Protein AF-W4M6R8-F1 (afdb_monomer)

Solvent-accessible surface area (backbone atoms only — not comparable to full-atom values): 10919 Å² total; per-residue (Å²): 142,80,87,84,82,89,82,87,74,74,69,68,64,59,55,58,55,55,55,55,58,60,66,72,53,74,73,73,46,73,65,56,53,51,50,51,52,51,53,53,48,54,53,50,52,53,49,53,51,56,43,70,71,67,71,65,88,56,66,67,65,52,51,52,51,55,50,53,49,53,53,48,53,44,53,53,49,41,54,52,32,46,53,49,38,18,47,45,32,54,66,47,77,49,64,79,40,46,76,68,51,51,19,46,53,51,12,49,51,46,48,52,45,50,48,47,58,74,67,49,78,86,44,70,69,52,51,51,52,38,51,51,48,48,43,51,50,48,50,50,54,50,51,48,48,43,72,76,42,45,76,61,36,79,73,36,67,69,55,46,52,43,48,51,40,43,50,52,33,41,51,44,55,50,50,56,54,50,54,58,52,55,53,61,62,51,59,73,61,69,80,77,121

Foldseek 3Di:
DDDDDDDDDPPVVVVVVVVVVVVVCPPCDLVNVVVVVVVVLVVLVVVLVVCVVVVDPPPPVNVVSVLVNLLVVLLVLLLVLLQVLLCLLCPVPPPVCVVVVNSNVLSVVSVVLVCQCSPPPPDVVSVVVSLVVNLVSLVVVLVVLCVVCPPVCVVDPSSVVSSVSSVVSNVSSVVSVVSVVVVVVVVVPVVPD

pLDDT: mean 78.42, std 15.18, range [32.34, 96.62]

Secondary structure (DSSP, 8-state):
--------SSHHHHHHHHHHHHHHS----HHHHHHHHHHHHHHHHHHHHHHHHHT---HHHHHHHHHHHHHHHHHHHHHHHHHHHHHHHHH---HHHHTTSHHHHHHHHHHHHHHHHHHS---HHHHHHHHHHHHHHHHHHHHHHHHHHGGGGGS-HHHHHHHHHHHHHHHHHHHHHHHHHHHHHHHHHHTT-

Nearest PDB structures (foldseek):
  6m6z-assembly1_D  TM=2.969E-01  e=1.675E+00  Escherichia coli
  2cmr-assembly1_A  TM=3.062E-01  e=4.448E+00  Human immunodeficiency virus 1
  3ja6-assembly1_H  TM=2.722E-01  e=6.375E+00  Escherichia coli
  3ja6-assembly1_I  TM=2.313E-01  e=5.752E+00  Escherichia coli
  3zx6-assembly1_B  TM=1.688E-01  e=9.137E+00  Archaeoglobus fulgidus DSM 4304

Sequence (193 aa):
MLPLIVAGGGVALLGINWYKRKRQNKRVSPLQNAYRGVQAQVERSSQIESWLESGEERTEDVAGLIQQEAQFNRQASAIVLTTTSAALHIFSRAPILTATGLGVLNGLGALVLLTAHLTVPQRESYLRYTRSAIMGYVSLTSIGYFVLRGAQGLTNPLGIATQLVDLALIGVLWDDHRAARGQLNRSDHGERT

Organism: NCBI:txid1429439

Radius of gyration: 23.07 Å; Cα contacts (8 Å, |Δi|>4): 100; chains: 1; bounding box: 50×78×53 Å

Structure (mmCIF, N/CA/C/O backbone):
data_AF-W4M6R8-F1
#
_entry.id   AF-W4M6R8-F1
#
loop_
_atom_site.group_PDB
_atom_site.id
_atom_site.type_symbol
_atom_site.label_atom_id
_atom_site.label_alt_id
_atom_site.label_comp_id
_atom_site.label_asym_id
_atom_site.label_entity_id
_atom_site.label_seq_id
_atom_site.pdbx_PDB_ins_code
_atom_site.Cartn_x
_atom_site.Cartn_y
_atom_site.Cartn_z
_atom_site.occupancy
_atom_site.B_iso_or_equiv
_atom_site.auth_seq_id
_atom_site.auth_comp_id
_atom_site.auth_asym_id
_atom_site.auth_atom_id
_atom_site.pdbx_PDB_model_num
ATOM 1 N N . MET A 1 1 ? 17.953 59.964 7.428 1.00 38.53 1 MET A N 1
ATOM 2 C CA . MET A 1 1 ? 16.836 59.165 7.974 1.00 38.53 1 MET A CA 1
ATOM 3 C C . MET A 1 1 ? 16.814 57.822 7.259 1.00 38.53 1 MET A C 1
ATOM 5 O O . MET A 1 1 ? 16.530 57.793 6.073 1.00 38.53 1 MET A O 1
ATOM 9 N N . LEU A 1 2 ? 17.187 56.746 7.953 1.00 32.34 2 LEU A N 1
ATOM 10 C CA . LEU A 1 2 ? 17.167 55.355 7.480 1.00 32.34 2 LEU A CA 1
ATOM 11 C C . LEU A 1 2 ? 16.672 54.497 8.656 1.00 32.34 2 LEU A C 1
ATOM 13 O O . LEU A 1 2 ? 17.216 54.665 9.750 1.00 32.34 2 LEU A O 1
ATOM 17 N N . PRO A 1 3 ? 15.660 53.625 8.494 1.00 49.44 3 PRO A N 1
ATOM 18 C CA . PRO A 1 3 ? 15.222 52.755 9.573 1.00 49.44 3 PRO A CA 1
ATOM 19 C C . PRO A 1 3 ? 16.083 51.487 9.630 1.00 49.44 3 PRO A C 1
ATOM 21 O O . PRO A 1 3 ? 16.281 50.791 8.635 1.00 49.44 3 PRO A O 1
ATOM 24 N N . LEU A 1 4 ? 16.584 51.199 10.830 1.00 40.31 4 LEU A N 1
ATOM 25 C CA . LEU A 1 4 ? 17.300 49.983 11.195 1.00 40.31 4 LEU A CA 1
ATOM 26 C C . LEU A 1 4 ? 16.273 48.847 11.370 1.00 40.31 4 LEU A C 1
ATOM 28 O O . LEU A 1 4 ? 15.420 48.914 12.254 1.00 40.31 4 LEU A O 1
ATOM 32 N N . ILE A 1 5 ? 16.329 47.814 10.527 1.00 43.88 5 ILE A N 1
ATOM 33 C CA . ILE A 1 5 ? 15.470 46.626 10.641 1.00 43.88 5 ILE A CA 1
ATOM 34 C C . ILE A 1 5 ? 16.086 45.668 11.667 1.00 43.88 5 ILE A C 1
ATOM 36 O O . ILE A 1 5 ? 17.171 45.125 11.466 1.00 43.88 5 ILE A O 1
ATOM 40 N N . VAL A 1 6 ? 15.369 45.447 12.768 1.00 48.38 6 VAL A N 1
ATOM 41 C CA . VAL A 1 6 ? 15.665 44.426 13.780 1.00 48.38 6 VAL A CA 1
ATOM 42 C C . VAL A 1 6 ? 15.194 43.067 13.255 1.00 48.38 6 VAL A C 1
ATOM 44 O O . VAL A 1 6 ? 14.005 42.762 13.277 1.00 48.38 6 VAL A O 1
ATOM 47 N N . ALA A 1 7 ? 16.125 42.232 12.795 1.00 48.69 7 ALA A N 1
ATOM 48 C CA . ALA A 1 7 ? 15.872 40.839 12.429 1.00 48.69 7 ALA A CA 1
ATOM 49 C C . ALA A 1 7 ? 16.866 39.932 13.172 1.00 48.69 7 ALA A C 1
ATOM 51 O O . ALA A 1 7 ? 17.979 39.709 12.709 1.00 48.69 7 ALA A O 1
ATOM 52 N N . GLY A 1 8 ? 16.488 39.433 14.356 1.00 42.78 8 GLY A N 1
ATOM 53 C CA . GLY A 1 8 ? 17.399 38.586 15.142 1.00 42.78 8 GLY A CA 1
ATOM 54 C C . GLY A 1 8 ? 16.816 37.783 16.311 1.00 42.78 8 GLY A C 1
ATOM 55 O O . GLY A 1 8 ? 17.584 37.154 17.027 1.00 42.78 8 GLY A O 1
ATOM 56 N N . GLY A 1 9 ? 15.495 37.769 16.537 1.00 40.88 9 GLY A N 1
ATOM 57 C CA . GLY A 1 9 ? 14.910 37.141 17.741 1.00 40.88 9 GLY A CA 1
ATOM 58 C C . GLY A 1 9 ? 14.186 35.798 17.547 1.00 40.88 9 GLY A C 1
ATOM 59 O O . GLY A 1 9 ? 13.974 35.072 18.514 1.00 40.88 9 GLY A O 1
ATOM 60 N N . GLY A 1 10 ? 13.783 35.442 16.322 1.00 41.69 10 GLY A N 1
ATOM 61 C CA . GLY A 1 10 ? 12.779 34.384 16.105 1.00 41.69 10 GLY A CA 1
ATOM 62 C C . GLY A 1 10 ? 13.288 32.936 16.101 1.00 41.69 10 GLY A C 1
ATOM 63 O O . GLY A 1 10 ? 12.522 32.015 16.376 1.00 41.69 10 GLY A O 1
ATOM 64 N N . VAL A 1 11 ? 14.570 32.699 15.809 1.00 46.84 11 VAL A N 1
ATOM 65 C CA . VAL A 1 11 ? 15.071 31.334 15.536 1.00 46.84 11 VAL A CA 1
ATOM 66 C C . VAL A 1 11 ? 15.450 30.577 16.819 1.00 46.84 11 VAL A C 1
ATOM 68 O O . VAL A 1 11 ? 15.312 29.355 16.886 1.00 46.84 11 VAL A O 1
ATOM 71 N N . ALA A 1 12 ? 15.836 31.282 17.887 1.00 48.22 12 ALA A N 1
ATOM 72 C CA . ALA A 1 12 ? 16.282 30.650 19.131 1.00 48.22 12 ALA A CA 1
ATOM 73 C C . ALA A 1 12 ? 15.139 29.996 19.940 1.00 48.22 12 ALA A C 1
ATOM 75 O O . ALA A 1 12 ? 15.345 28.969 20.589 1.00 48.22 12 ALA A O 1
ATOM 76 N N . LEU A 1 13 ? 13.911 30.526 19.861 1.00 47.06 13 LEU A N 1
ATOM 77 C CA . LEU A 1 13 ? 12.767 29.996 20.618 1.00 47.06 13 LEU A CA 1
ATOM 78 C C . LEU A 1 13 ? 12.184 28.700 20.024 1.00 47.06 13 LEU A C 1
ATOM 80 O O . LEU A 1 13 ? 11.650 27.873 20.767 1.00 47.06 13 LEU A O 1
ATOM 84 N N . LEU A 1 14 ? 12.351 28.459 18.718 1.00 49.06 14 LEU A N 1
ATOM 85 C CA . LEU A 1 14 ? 11.914 27.207 18.084 1.00 49.06 14 LEU A CA 1
ATOM 86 C C . LEU A 1 14 ? 12.832 26.022 18.436 1.00 49.06 14 LEU A C 1
ATOM 88 O O . LEU A 1 14 ? 12.347 24.905 18.633 1.00 49.06 14 LEU A O 1
ATOM 92 N N . GLY A 1 15 ? 14.137 26.261 18.603 1.00 47.81 15 GLY A N 1
ATOM 93 C CA . GLY A 1 15 ? 15.106 25.218 18.963 1.00 47.81 15 GLY A CA 1
ATOM 94 C C . GLY A 1 15 ? 14.917 24.665 20.381 1.00 47.81 15 GLY A C 1
ATOM 95 O O . GLY A 1 15 ? 14.975 23.451 20.596 1.00 47.81 15 GLY A O 1
ATOM 96 N N . ILE A 1 16 ? 14.618 25.536 21.352 1.00 52.91 16 ILE A N 1
ATOM 97 C CA . ILE A 1 16 ? 14.489 25.150 22.769 1.00 52.91 16 ILE A CA 1
ATOM 98 C C . ILE A 1 16 ? 13.218 24.317 23.006 1.00 52.91 16 ILE A C 1
ATOM 100 O O . ILE A 1 16 ? 13.239 23.346 23.771 1.00 52.91 16 ILE A O 1
ATOM 104 N N . ASN A 1 17 ? 12.122 24.631 22.305 1.00 54.22 17 ASN A N 1
ATOM 105 C CA . ASN A 1 17 ? 10.865 23.896 22.453 1.00 54.22 17 ASN A CA 1
ATOM 106 C C . ASN A 1 17 ? 10.919 22.507 21.783 1.00 54.22 17 ASN A C 1
ATOM 108 O O . ASN A 1 17 ? 10.412 21.523 22.330 1.00 54.22 17 ASN A O 1
ATOM 112 N N . TRP A 1 18 ? 11.620 22.380 20.648 1.00 52.59 18 TRP A N 1
ATOM 113 C CA . TRP A 1 18 ? 11.852 21.084 19.999 1.00 52.59 18 TRP A CA 1
ATOM 114 C C . TRP A 1 18 ? 12.689 20.138 20.872 1.00 52.59 18 TRP A C 1
ATOM 116 O O . TRP A 1 18 ? 12.367 18.952 20.995 1.00 52.59 18 TRP A O 1
ATOM 126 N N . TYR A 1 19 ? 13.717 20.661 21.551 1.00 52.53 19 TYR A N 1
ATOM 127 C CA . TYR A 1 19 ? 14.586 19.859 22.416 1.00 52.53 19 TYR A CA 1
ATOM 128 C C . TYR A 1 19 ? 13.863 19.337 23.671 1.00 52.53 19 TYR A C 1
ATOM 130 O O . TYR A 1 19 ? 14.001 18.159 24.013 1.00 52.53 19 TYR A O 1
ATOM 138 N N . LYS A 1 20 ? 13.022 20.158 24.323 1.00 55.72 20 LYS A N 1
ATOM 139 C CA . LYS A 1 20 ? 12.211 19.716 25.477 1.00 55.72 20 LYS A CA 1
ATOM 140 C C . LYS A 1 20 ? 11.172 18.656 25.094 1.00 55.72 20 LYS A C 1
ATOM 142 O O . LYS A 1 20 ? 11.040 17.656 25.802 1.00 55.72 20 LYS A O 1
ATOM 147 N N . ARG A 1 21 ? 10.507 18.799 23.941 1.00 55.22 21 ARG A N 1
ATOM 148 C CA . ARG A 1 21 ? 9.520 17.819 23.449 1.00 55.22 21 ARG A CA 1
ATOM 149 C C . ARG A 1 21 ? 10.159 16.457 23.124 1.00 55.22 21 ARG A C 1
ATOM 151 O O . A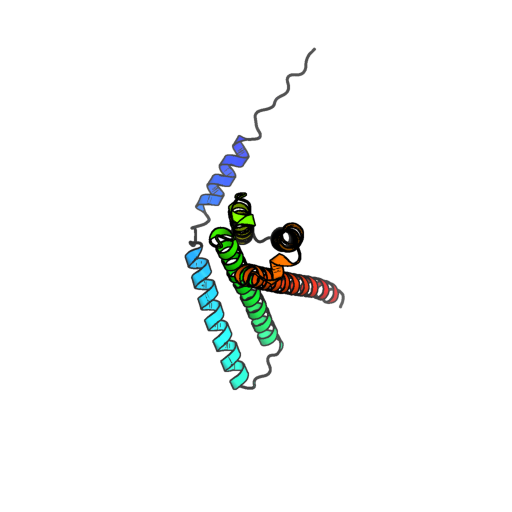RG A 1 21 ? 9.532 15.418 23.317 1.00 55.22 21 ARG A O 1
ATOM 158 N N . LYS A 1 22 ? 11.440 16.438 22.733 1.00 53.06 22 LYS A N 1
ATOM 159 C CA . LYS A 1 22 ? 12.221 15.210 22.488 1.00 53.06 22 LYS A CA 1
ATOM 160 C C . LYS A 1 22 ? 12.554 14.415 23.762 1.00 53.06 22 LYS A C 1
ATOM 162 O O . LYS A 1 22 ? 12.833 13.225 23.649 1.00 53.06 22 LYS A O 1
ATOM 167 N N . ARG A 1 23 ? 12.545 15.050 24.946 1.00 54.88 23 ARG A N 1
ATOM 168 C CA . ARG A 1 23 ? 12.878 14.419 26.242 1.00 54.88 23 ARG A CA 1
ATOM 169 C C . ARG A 1 23 ? 11.672 13.827 26.979 1.00 54.88 23 ARG A C 1
ATOM 171 O O . ARG A 1 23 ? 11.858 12.875 27.727 1.00 54.88 23 ARG A O 1
ATOM 178 N N . GLN A 1 24 ? 10.465 14.362 26.781 1.00 54.91 24 GLN A N 1
ATOM 179 C CA . GLN A 1 24 ? 9.253 13.850 27.446 1.00 54.91 24 GLN A CA 1
ATOM 180 C C . GLN A 1 24 ? 8.600 12.671 26.716 1.00 54.91 24 GLN A C 1
ATOM 182 O O . GLN A 1 24 ? 7.956 11.846 27.357 1.00 54.91 24 GLN A O 1
ATOM 187 N N . ASN A 1 25 ? 8.852 12.504 25.416 1.00 52.62 25 ASN A N 1
ATOM 188 C CA . ASN A 1 25 ? 8.611 11.230 24.747 1.00 52.62 25 ASN A CA 1
ATOM 189 C C . ASN A 1 25 ? 9.731 10.256 25.135 1.00 52.62 25 ASN A C 1
ATOM 191 O O . ASN A 1 25 ? 10.716 10.118 24.405 1.00 52.62 25 ASN A O 1
ATOM 195 N N . LYS A 1 26 ? 9.588 9.567 26.281 1.00 56.50 26 LYS A N 1
ATOM 196 C CA . LYS A 1 26 ? 10.242 8.266 26.493 1.00 56.50 26 LYS A CA 1
ATOM 197 C C . LYS A 1 26 ? 9.869 7.425 25.277 1.00 56.50 26 LYS A C 1
ATOM 199 O O . LYS A 1 26 ? 8.723 7.008 25.143 1.00 56.50 26 LYS A O 1
ATOM 204 N N . ARG A 1 27 ? 10.802 7.319 24.330 1.00 59.34 27 ARG A N 1
ATOM 205 C CA . ARG A 1 27 ? 10.579 6.717 23.019 1.00 59.34 27 ARG A CA 1
ATOM 206 C C . ARG A 1 27 ? 10.238 5.253 23.231 1.00 59.34 27 ARG A C 1
ATOM 208 O O . ARG A 1 27 ? 11.139 4.430 23.355 1.00 59.34 27 ARG A O 1
ATOM 215 N N . VAL A 1 28 ? 8.948 4.940 23.280 1.00 59.47 28 VAL A N 1
ATOM 216 C CA . VAL A 1 28 ? 8.492 3.589 22.980 1.00 59.47 28 VAL A CA 1
ATOM 217 C C . VAL A 1 28 ? 9.039 3.308 21.588 1.00 59.47 28 VAL A C 1
ATOM 219 O O . VAL A 1 28 ? 8.836 4.114 20.670 1.00 59.47 28 VAL A O 1
ATOM 222 N N . SER A 1 29 ? 9.877 2.281 21.461 1.00 69.88 29 SER A N 1
ATOM 223 C CA . SER A 1 29 ? 10.529 2.026 20.181 1.00 69.88 29 SER A CA 1
ATOM 224 C C . SER A 1 29 ? 9.447 1.726 19.131 1.00 69.88 29 SER A C 1
ATOM 226 O O . SER A 1 29 ? 8.409 1.156 19.474 1.00 69.88 29 SER A O 1
ATOM 228 N N . PRO A 1 30 ? 9.641 2.089 17.851 1.00 66.12 30 PRO A N 1
ATOM 229 C CA . PRO A 1 30 ? 8.675 1.765 16.798 1.00 66.12 30 PRO A CA 1
ATOM 230 C C . PRO A 1 30 ? 8.310 0.272 16.778 1.00 66.12 30 PRO A C 1
ATOM 232 O O . PRO A 1 30 ? 7.152 -0.084 16.587 1.00 66.12 30 PRO A O 1
ATOM 235 N N . LEU A 1 31 ? 9.288 -0.589 17.082 1.00 68.50 31 LEU A N 1
ATOM 236 C CA . LEU A 1 31 ? 9.104 -2.034 17.217 1.00 68.50 31 LEU A CA 1
ATOM 237 C C . LEU A 1 31 ? 8.218 -2.414 18.412 1.00 68.50 31 LEU A C 1
ATOM 239 O O . LEU A 1 31 ? 7.378 -3.296 18.284 1.00 68.50 31 LEU A O 1
ATOM 243 N N . GLN A 1 32 ? 8.349 -1.736 19.557 1.00 75.19 32 GLN A N 1
ATOM 244 C CA . GLN A 1 32 ? 7.463 -1.953 20.707 1.00 75.19 32 GLN A CA 1
ATOM 245 C C . GLN A 1 32 ? 6.018 -1.544 20.400 1.00 75.19 32 GLN A C 1
ATOM 247 O O . GLN A 1 32 ? 5.093 -2.224 20.835 1.00 75.19 32 GLN A O 1
ATOM 252 N N . ASN A 1 33 ? 5.811 -0.468 19.636 1.00 75.38 33 ASN A N 1
ATOM 253 C CA . ASN A 1 33 ? 4.470 -0.066 19.204 1.00 75.38 33 ASN A CA 1
ATOM 254 C C . ASN A 1 33 ? 3.863 -1.083 18.231 1.00 75.38 33 ASN A C 1
ATOM 256 O O . ASN A 1 33 ? 2.702 -1.448 18.393 1.00 75.38 33 ASN A O 1
ATOM 260 N N . ALA A 1 34 ? 4.650 -1.576 17.271 1.00 71.81 34 ALA A N 1
ATOM 261 C CA . ALA A 1 34 ? 4.209 -2.621 16.350 1.00 71.81 34 ALA A CA 1
ATOM 262 C C . ALA A 1 34 ? 3.834 -3.909 17.102 1.00 71.81 34 ALA A C 1
ATOM 264 O O . ALA A 1 34 ? 2.747 -4.442 16.901 1.00 71.81 34 ALA A O 1
ATOM 265 N N . TYR A 1 35 ? 4.685 -4.354 18.032 1.00 78.25 35 TYR A N 1
ATOM 266 C CA . TYR A 1 35 ? 4.431 -5.538 18.854 1.00 78.25 35 TYR A CA 1
ATOM 267 C C . TYR A 1 35 ? 3.152 -5.406 19.692 1.00 78.25 35 TYR A C 1
ATOM 269 O O . TYR A 1 35 ? 2.313 -6.302 19.683 1.00 78.25 35 TYR A O 1
ATOM 277 N N . ARG A 1 36 ? 2.953 -4.260 20.359 1.00 84.25 36 ARG A N 1
ATOM 278 C CA . ARG A 1 36 ? 1.715 -3.978 21.104 1.00 84.25 36 ARG A CA 1
ATOM 279 C C . ARG A 1 36 ? 0.483 -3.969 20.202 1.00 84.25 36 ARG A C 1
ATOM 281 O O . ARG A 1 36 ? -0.562 -4.452 20.617 1.00 84.25 36 ARG A O 1
ATOM 288 N N . GLY A 1 37 ? 0.606 -3.445 18.982 1.00 81.56 37 GLY A N 1
ATOM 289 C CA . GLY A 1 37 ? -0.474 -3.456 17.996 1.00 81.56 37 GLY A CA 1
ATOM 290 C C . GLY A 1 37 ? -0.904 -4.872 17.617 1.00 81.56 37 GLY A C 1
ATOM 291 O O . GLY A 1 37 ? -2.099 -5.156 17.605 1.00 81.56 37 GLY A O 1
ATOM 292 N N . VAL A 1 38 ? 0.066 -5.764 17.387 1.00 83.31 38 VAL A N 1
ATOM 293 C CA . VAL A 1 38 ? -0.189 -7.183 17.091 1.00 83.31 38 VAL A CA 1
ATOM 294 C C . VAL A 1 38 ? -0.808 -7.896 18.293 1.00 83.31 38 VAL A C 1
ATOM 296 O O . VAL A 1 38 ? -1.810 -8.582 18.134 1.00 83.31 38 VAL A O 1
ATOM 299 N N . GLN A 1 39 ? -0.278 -7.703 19.506 1.00 87.81 39 GLN A N 1
ATOM 300 C CA . GLN A 1 39 ? -0.867 -8.305 20.710 1.00 87.81 39 GLN A CA 1
ATOM 301 C C . GLN A 1 39 ? -2.318 -7.859 20.922 1.00 87.81 39 GLN A C 1
ATOM 303 O O . GLN A 1 39 ? -3.188 -8.697 21.136 1.00 87.81 39 GLN A O 1
ATOM 308 N N . ALA A 1 40 ? -2.589 -6.560 20.779 1.00 84.50 40 ALA A N 1
ATOM 309 C CA . ALA A 1 40 ? -3.942 -6.027 20.882 1.00 84.50 40 ALA A CA 1
ATOM 310 C C . ALA A 1 40 ? -4.874 -6.580 19.791 1.00 84.50 40 ALA A C 1
ATOM 312 O O . ALA A 1 40 ? -6.068 -6.726 20.021 1.00 84.50 40 ALA A O 1
ATOM 313 N N . GLN A 1 41 ? -4.362 -6.886 18.595 1.00 83.94 41 GLN A N 1
ATOM 314 C CA . GLN A 1 41 ? -5.157 -7.526 17.548 1.00 83.94 41 GLN A CA 1
ATOM 315 C C . GLN A 1 41 ? -5.520 -8.967 17.913 1.00 83.94 41 GLN A C 1
ATOM 317 O O . GLN A 1 41 ? -6.678 -9.348 17.756 1.00 83.94 41 GLN A O 1
ATOM 322 N N . VAL A 1 42 ? -4.557 -9.750 18.406 1.00 87.69 42 VAL A N 1
ATOM 323 C CA . VAL A 1 42 ? -4.797 -11.138 18.831 1.00 87.69 42 VAL A CA 1
ATOM 324 C C . VAL A 1 42 ? -5.834 -11.176 19.953 1.00 87.69 42 VAL A C 1
ATOM 326 O O . VAL A 1 42 ? -6.782 -11.947 19.876 1.00 87.69 42 VAL A O 1
ATOM 329 N N . GLU A 1 43 ? -5.706 -10.287 20.940 1.00 87.19 43 GLU A N 1
ATOM 330 C CA . GLU A 1 43 ? -6.658 -10.171 22.049 1.00 87.19 43 GLU A CA 1
ATOM 331 C C . GLU A 1 43 ? -8.059 -9.738 21.586 1.00 87.19 43 GLU A C 1
ATOM 333 O O . GLU A 1 43 ? -9.057 -10.287 22.041 1.00 87.19 43 GLU A O 1
ATOM 338 N N . ARG A 1 44 ? -8.161 -8.800 20.633 1.00 85.25 44 ARG A N 1
ATOM 339 C CA . ARG A 1 44 ? -9.459 -8.439 20.035 1.00 85.25 44 ARG A CA 1
ATOM 340 C C . ARG A 1 44 ? -10.090 -9.601 19.273 1.00 85.25 44 ARG A C 1
ATOM 342 O O . ARG A 1 44 ? -11.296 -9.788 19.363 1.00 85.25 44 ARG A O 1
ATOM 349 N N . SER A 1 45 ? -9.287 -10.370 18.541 1.00 84.56 45 SER A N 1
ATOM 350 C CA . SER A 1 45 ? -9.782 -11.498 17.743 1.00 84.56 45 SER A CA 1
ATOM 351 C C . SER A 1 45 ? -10.354 -12.592 18.646 1.00 84.56 45 SER A C 1
ATOM 353 O O . SER A 1 45 ? -11.454 -13.074 18.395 1.00 84.56 45 SER A O 1
ATOM 355 N N . SER A 1 46 ? -9.665 -12.917 19.748 1.00 89.12 46 SER A N 1
ATOM 356 C CA . SER A 1 46 ? -10.176 -13.888 20.723 1.00 89.12 46 SER A CA 1
ATOM 357 C C . SER A 1 46 ? -11.422 -13.386 21.456 1.00 89.12 46 SER A C 1
ATOM 359 O O . SER A 1 46 ? -12.323 -14.173 21.737 1.00 89.12 46 SER A O 1
ATOM 361 N N . GLN A 1 47 ? -11.517 -12.079 21.737 1.00 85.69 47 GLN A N 1
ATOM 362 C CA . GLN A 1 47 ? -12.734 -11.483 22.296 1.00 85.69 47 GLN A CA 1
ATOM 363 C C . GLN A 1 47 ? -13.914 -11.629 21.329 1.00 85.69 47 GLN A C 1
ATOM 365 O O . GLN A 1 47 ? -14.953 -12.135 21.740 1.00 85.69 47 GLN A O 1
ATOM 370 N N . ILE A 1 48 ? -13.748 -11.266 20.053 1.00 82.00 48 ILE A N 1
ATOM 371 C CA . ILE A 1 48 ? -14.793 -11.419 19.027 1.00 82.00 48 ILE A CA 1
ATOM 372 C C . ILE A 1 48 ? -15.253 -12.880 18.929 1.00 82.00 48 ILE A C 1
ATOM 374 O O . ILE A 1 48 ? -16.453 -13.134 18.920 1.00 82.00 48 ILE A O 1
ATOM 378 N N . GLU A 1 49 ? -14.322 -13.835 18.908 1.00 86.44 49 GLU A N 1
ATOM 379 C CA . GLU A 1 49 ? -14.642 -15.265 18.840 1.00 86.44 49 GLU A CA 1
ATOM 380 C C . GLU A 1 49 ? -15.451 -15.727 20.063 1.00 86.44 49 GLU A C 1
ATOM 382 O O . GLU A 1 49 ? -16.541 -16.271 19.905 1.00 86.44 49 GLU A O 1
ATOM 387 N N . SER A 1 50 ? -15.005 -15.392 21.280 1.00 87.50 50 SER A N 1
ATOM 388 C CA . SER A 1 50 ? -15.721 -15.746 22.519 1.00 87.50 50 SER A CA 1
ATOM 389 C C . SER A 1 50 ? -17.130 -15.147 22.607 1.00 87.50 50 SER A C 1
ATOM 391 O O . SER A 1 50 ? -18.029 -15.726 23.213 1.00 87.50 50 SER A O 1
ATOM 393 N N . TRP A 1 51 ? -17.331 -13.982 21.992 1.00 82.38 51 TRP A N 1
ATOM 394 C CA . TRP A 1 51 ? -18.619 -13.303 21.927 1.00 82.38 51 TRP A CA 1
ATOM 395 C C . TRP A 1 51 ? -19.558 -13.929 20.900 1.00 82.38 51 TRP A C 1
ATOM 397 O O . TRP A 1 51 ? -20.751 -14.069 21.159 1.00 82.38 51 TRP A O 1
ATOM 407 N N . LEU A 1 52 ? -19.028 -14.333 19.744 1.00 84.44 52 LEU A N 1
ATOM 408 C CA . LEU A 1 52 ? -19.799 -15.084 18.754 1.00 84.44 52 LEU A CA 1
ATOM 409 C C . LEU A 1 52 ? -20.264 -16.432 19.324 1.00 84.44 52 LEU A C 1
ATOM 411 O O . LEU A 1 52 ? -21.364 -16.878 19.005 1.00 84.44 52 LEU A O 1
ATOM 415 N N . GLU A 1 53 ? -19.463 -17.048 20.194 1.00 89.50 53 GLU A N 1
ATOM 416 C CA . GLU A 1 53 ? -19.812 -18.290 20.889 1.00 89.50 53 GLU A CA 1
ATOM 417 C C . GLU A 1 53 ? -20.832 -18.099 22.023 1.00 89.50 53 GLU A C 1
ATOM 419 O O . GLU A 1 53 ? -21.642 -18.995 22.266 1.00 89.50 53 GLU A O 1
ATOM 424 N N . SER A 1 54 ? -20.827 -16.954 22.720 1.00 88.44 54 SER A N 1
ATOM 425 C CA . SER A 1 54 ? -21.722 -16.714 23.863 1.00 88.44 54 SER A CA 1
ATOM 426 C C . SER A 1 54 ? -23.173 -16.418 23.466 1.00 88.44 54 SER A C 1
ATOM 428 O O . SER A 1 54 ? -24.076 -16.600 24.284 1.00 88.44 54 SER A O 1
ATOM 430 N N . GLY A 1 55 ? -23.413 -15.965 22.231 1.00 84.00 55 GLY A N 1
ATOM 431 C CA . GLY A 1 55 ? -24.745 -15.606 21.735 1.00 84.00 55 GLY A CA 1
ATOM 432 C C . GLY A 1 55 ? -25.344 -14.340 22.367 1.00 84.00 55 GLY A C 1
ATOM 433 O O . GLY A 1 55 ? -26.533 -14.079 22.191 1.00 84.00 55 GLY A O 1
ATOM 434 N N . GLU A 1 56 ? -24.555 -13.554 23.109 1.00 81.88 56 GLU A N 1
ATOM 435 C CA . GLU A 1 56 ? -24.998 -12.302 23.734 1.00 81.88 56 GLU A CA 1
ATOM 436 C C . GLU A 1 56 ? -24.979 -11.152 22.706 1.00 81.88 56 GLU A C 1
ATOM 438 O O . GLU A 1 56 ? -23.921 -10.715 22.250 1.00 81.88 56 GLU A O 1
ATOM 443 N N . GLU A 1 57 ? -26.152 -10.631 22.328 1.00 66.56 57 GLU A N 1
ATOM 444 C CA . GLU A 1 57 ? -26.266 -9.453 21.457 1.00 66.56 57 GLU A CA 1
ATOM 445 C C . GLU A 1 57 ? -25.831 -8.175 22.205 1.00 66.56 57 GLU A C 1
ATOM 447 O O . GLU A 1 57 ? -26.662 -7.456 22.757 1.00 66.56 57 GLU A O 1
ATOM 452 N N . ARG A 1 58 ? -24.536 -7.819 22.198 1.00 70.69 58 ARG A N 1
ATOM 453 C CA . ARG A 1 58 ? -24.136 -6.397 22.333 1.00 70.69 58 ARG A CA 1
ATOM 454 C C . ARG A 1 58 ? -23.583 -5.877 21.019 1.00 70.69 58 ARG A C 1
ATOM 456 O O . ARG A 1 58 ? -22.383 -5.856 20.756 1.00 70.69 58 ARG A O 1
ATOM 463 N N . THR A 1 59 ? -24.513 -5.475 20.166 1.00 75.19 59 THR A N 1
ATOM 464 C CA . THR A 1 59 ? -24.268 -5.087 18.776 1.00 75.19 59 THR A CA 1
ATOM 465 C C . THR A 1 59 ? -23.355 -3.869 18.625 1.00 75.19 59 THR A C 1
ATOM 467 O O . THR A 1 59 ? -22.616 -3.795 17.644 1.00 75.19 59 THR A O 1
ATOM 470 N N . GLU A 1 60 ? -23.364 -2.926 19.572 1.00 77.88 60 GLU A N 1
ATOM 471 C CA . GLU A 1 60 ? -22.549 -1.703 19.479 1.00 77.88 60 GLU A CA 1
ATOM 472 C C . GLU A 1 60 ? -21.059 -1.952 19.762 1.00 77.88 60 GLU A C 1
ATOM 474 O O . GLU A 1 60 ? -20.207 -1.516 18.981 1.00 77.88 60 GLU A O 1
ATOM 479 N N . ASP A 1 61 ? -20.737 -2.722 20.807 1.00 79.56 61 ASP A N 1
ATOM 480 C CA . ASP A 1 61 ? -19.351 -3.054 21.169 1.00 79.56 61 ASP A CA 1
ATOM 481 C C . ASP A 1 61 ? -18.687 -3.918 20.085 1.00 79.56 61 ASP A C 1
ATOM 483 O O . ASP A 1 61 ? -17.562 -3.649 19.649 1.00 79.56 61 ASP A O 1
ATOM 487 N N . VAL A 1 62 ? -19.419 -4.914 19.574 1.00 80.81 62 VAL A N 1
ATOM 488 C CA . VAL A 1 62 ? -18.940 -5.818 18.518 1.00 80.81 62 VAL A CA 1
ATOM 489 C C . VAL A 1 62 ? -18.699 -5.061 17.211 1.00 80.81 62 VAL A C 1
ATOM 491 O O . VAL A 1 62 ? -17.663 -5.251 16.570 1.00 80.81 62 VAL A O 1
ATOM 494 N N . ALA A 1 63 ? -19.598 -4.149 16.824 1.00 83.62 63 ALA A N 1
ATOM 495 C CA . ALA A 1 63 ? -19.416 -3.339 15.620 1.00 83.62 63 ALA A CA 1
ATOM 496 C C . ALA A 1 63 ? -18.149 -2.467 15.696 1.00 83.62 63 ALA A C 1
ATOM 498 O O . ALA A 1 63 ? -17.423 -2.345 14.703 1.00 83.62 63 ALA A O 1
A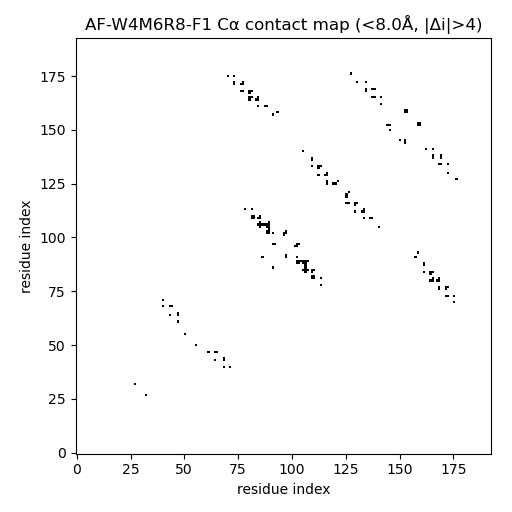TOM 499 N N . GLY A 1 64 ? -17.852 -1.901 16.871 1.00 85.31 64 GLY A N 1
ATOM 500 C CA . GLY A 1 64 ? -16.629 -1.136 17.113 1.00 85.31 64 GLY A CA 1
ATOM 501 C C . GLY A 1 64 ? -15.362 -1.984 16.975 1.00 85.31 64 GLY A C 1
ATOM 502 O O . GLY A 1 64 ? -14.411 -1.567 16.306 1.00 85.31 64 GLY A O 1
ATOM 503 N N . LEU A 1 65 ? -15.356 -3.192 17.546 1.00 83.88 65 LEU A N 1
ATOM 504 C CA . LEU A 1 65 ? -14.227 -4.124 17.458 1.00 83.88 65 LEU A CA 1
ATOM 505 C C . LEU A 1 65 ? -13.974 -4.591 16.019 1.00 83.88 65 LEU A C 1
ATOM 507 O O . LEU A 1 65 ? -12.836 -4.510 15.550 1.00 83.88 65 LEU A O 1
ATOM 511 N N . ILE A 1 66 ? -15.026 -4.972 15.288 1.00 84.50 66 ILE A N 1
ATOM 512 C CA . ILE A 1 66 ? -14.937 -5.357 13.869 1.00 84.50 66 ILE A CA 1
ATOM 513 C C . ILE A 1 66 ? -14.377 -4.201 13.032 1.00 84.50 66 ILE A C 1
ATOM 515 O O . ILE A 1 66 ? -13.532 -4.401 12.157 1.00 84.50 66 ILE A O 1
ATOM 519 N N . GLN A 1 67 ? -14.810 -2.965 13.298 1.00 87.31 67 GLN A N 1
ATOM 520 C CA . GLN A 1 67 ? -14.317 -1.799 12.570 1.00 87.31 67 GLN A CA 1
ATOM 521 C C . GLN A 1 67 ? -12.830 -1.527 12.843 1.00 87.31 67 GLN A C 1
ATOM 523 O O . GLN A 1 67 ? -12.087 -1.221 11.904 1.00 87.31 67 GLN A O 1
ATOM 528 N N . GLN A 1 68 ? -12.386 -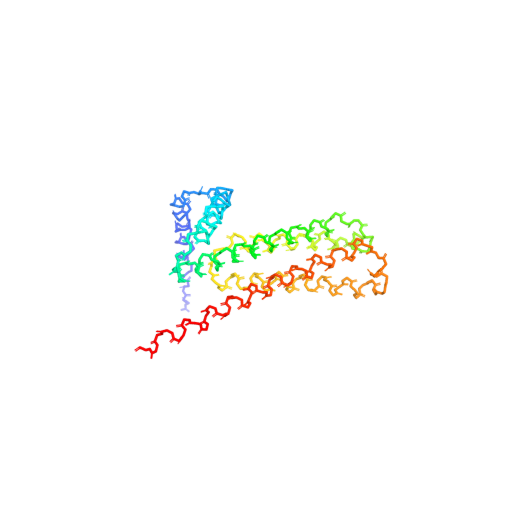1.664 14.097 1.00 85.69 68 GLN A N 1
ATOM 529 C CA . GLN A 1 68 ? -10.973 -1.542 14.466 1.00 85.69 68 GLN A CA 1
ATOM 530 C C . GLN A 1 68 ? -10.121 -2.634 13.814 1.00 85.69 68 GLN A C 1
ATOM 532 O O . GLN A 1 68 ? -9.038 -2.346 13.302 1.00 85.69 68 GLN A O 1
ATOM 537 N N . GLU A 1 69 ? -10.608 -3.873 13.795 1.00 86.06 69 GLU A N 1
ATOM 538 C CA . GLU A 1 69 ? -9.919 -4.988 13.151 1.00 86.06 69 GLU A CA 1
ATOM 539 C C . GLU A 1 69 ? -9.807 -4.776 11.636 1.00 86.06 69 GLU A C 1
ATOM 541 O O . GLU A 1 69 ? -8.719 -4.878 11.072 1.00 86.06 69 GLU A O 1
ATOM 546 N N . ALA A 1 70 ? -10.894 -4.366 10.978 1.00 88.69 70 ALA A N 1
ATOM 547 C CA . ALA A 1 70 ? -10.884 -4.045 9.554 1.00 88.69 70 ALA A CA 1
ATOM 548 C C . ALA A 1 70 ? -9.907 -2.903 9.226 1.00 88.69 70 ALA A C 1
ATOM 550 O O . ALA A 1 70 ? -9.204 -2.949 8.214 1.00 88.69 70 ALA A O 1
ATOM 551 N N . GLN A 1 71 ? -9.833 -1.872 10.075 1.00 89.19 71 GLN A N 1
ATOM 552 C CA . GLN A 1 71 ? -8.860 -0.788 9.922 1.00 89.19 71 GLN A CA 1
ATOM 553 C C . GLN A 1 71 ? -7.419 -1.298 10.055 1.00 89.19 71 GLN A C 1
ATOM 555 O O . GLN A 1 71 ? -6.576 -0.964 9.219 1.00 89.19 71 GLN A O 1
ATOM 560 N N . PHE A 1 72 ? -7.145 -2.137 11.055 1.00 88.31 72 PHE A N 1
ATOM 561 C CA . PHE A 1 72 ? -5.832 -2.749 11.232 1.00 88.31 72 PHE A CA 1
ATOM 562 C C . PHE A 1 72 ? -5.448 -3.618 10.025 1.00 88.31 72 PHE A C 1
ATOM 564 O O . PHE A 1 72 ? -4.364 -3.449 9.466 1.00 88.31 72 PHE A O 1
ATOM 571 N N . ASN A 1 73 ? -6.349 -4.495 9.574 1.00 88.62 73 ASN A N 1
ATOM 572 C CA . ASN A 1 73 ? -6.115 -5.411 8.457 1.00 88.62 73 ASN A CA 1
ATOM 573 C C . ASN A 1 73 ? -5.815 -4.652 7.157 1.00 88.62 73 ASN A C 1
ATOM 575 O O . ASN A 1 73 ? -4.903 -5.029 6.414 1.00 88.62 73 ASN A O 1
ATOM 579 N N . ARG A 1 74 ? -6.511 -3.536 6.905 1.00 90.56 74 ARG A N 1
ATOM 580 C CA . ARG A 1 74 ? -6.217 -2.645 5.771 1.00 90.56 74 ARG A CA 1
ATOM 581 C C . ARG A 1 74 ? -4.839 -2.008 5.876 1.00 90.56 74 ARG A C 1
ATOM 583 O O . ARG A 1 74 ? -4.087 -2.031 4.903 1.00 90.56 74 ARG A O 1
ATOM 590 N N . GLN A 1 75 ? -4.485 -1.480 7.045 1.00 89.69 75 GLN A N 1
ATOM 591 C CA . GLN A 1 75 ? -3.181 -0.857 7.255 1.00 89.69 75 GLN A CA 1
ATOM 592 C C . GLN A 1 75 ? -2.040 -1.870 7.093 1.00 89.69 75 GLN A C 1
ATOM 594 O O . GLN A 1 75 ? -1.067 -1.594 6.390 1.00 89.69 75 GLN A O 1
ATOM 599 N N . ALA A 1 76 ? -2.173 -3.057 7.686 1.00 89.19 76 ALA A N 1
ATOM 600 C CA . ALA A 1 76 ? -1.206 -4.140 7.551 1.00 89.19 76 ALA A CA 1
ATOM 601 C C . ALA A 1 76 ? -1.053 -4.571 6.085 1.00 89.19 76 ALA A C 1
ATOM 603 O O . ALA A 1 76 ? 0.067 -4.648 5.578 1.00 89.19 76 ALA A O 1
ATOM 604 N N . SER A 1 77 ? -2.171 -4.754 5.375 1.00 92.25 77 SER A N 1
ATOM 605 C CA . SER A 1 77 ? -2.172 -5.097 3.948 1.00 92.25 77 SER A CA 1
ATOM 606 C C . SER A 1 77 ? -1.480 -4.025 3.107 1.00 92.25 77 SER A C 1
ATOM 608 O O . SER A 1 77 ? -0.641 -4.355 2.274 1.00 92.25 77 SER A O 1
ATOM 610 N N . ALA A 1 78 ? -1.753 -2.740 3.355 1.00 91.81 78 ALA A N 1
ATOM 611 C CA . ALA A 1 78 ? -1.102 -1.638 2.649 1.00 91.81 78 ALA A CA 1
ATOM 612 C C . ALA A 1 78 ? 0.421 -1.631 2.868 1.00 91.81 78 ALA A C 1
ATOM 614 O O . ALA A 1 78 ? 1.175 -1.453 1.912 1.00 91.81 78 ALA A O 1
ATOM 615 N N . ILE A 1 79 ? 0.889 -1.871 4.098 1.00 91.19 79 ILE A N 1
ATOM 616 C CA . ILE A 1 79 ? 2.323 -1.954 4.420 1.00 91.19 79 ILE A CA 1
ATOM 617 C C . ILE A 1 79 ? 2.971 -3.136 3.691 1.00 91.19 79 ILE A C 1
ATOM 619 O O . ILE A 1 79 ? 3.998 -2.960 3.028 1.00 91.19 79 ILE A O 1
ATOM 623 N N . VAL A 1 80 ? 2.374 -4.327 3.789 1.00 93.25 80 VAL A N 1
ATOM 624 C CA . VAL A 1 80 ? 2.897 -5.555 3.171 1.00 93.25 80 VAL A CA 1
ATOM 625 C C . VAL A 1 80 ? 2.945 -5.411 1.655 1.00 93.25 80 VAL A C 1
ATOM 627 O O . VAL A 1 80 ? 3.983 -5.677 1.050 1.00 93.25 80 VAL A O 1
ATOM 630 N N . LEU A 1 81 ? 1.866 -4.929 1.038 1.00 93.25 81 LEU A N 1
ATOM 631 C CA . LEU A 1 81 ? 1.786 -4.736 -0.408 1.00 93.25 81 LEU A CA 1
ATOM 632 C C . LEU A 1 81 ? 2.756 -3.655 -0.893 1.00 93.25 81 LEU A C 1
ATOM 634 O O . LEU A 1 81 ? 3.449 -3.878 -1.880 1.00 93.25 81 LEU A O 1
ATOM 638 N N . THR A 1 82 ? 2.891 -2.532 -0.179 1.00 92.69 82 THR A N 1
ATOM 639 C CA . THR A 1 82 ? 3.857 -1.478 -0.548 1.00 92.69 82 THR A CA 1
ATOM 640 C C . THR A 1 82 ? 5.293 -1.983 -0.453 1.00 92.69 82 THR A C 1
ATOM 642 O O . THR A 1 82 ? 6.097 -1.746 -1.352 1.00 92.69 82 THR A O 1
ATOM 645 N N . THR A 1 83 ? 5.621 -2.725 0.608 1.00 92.75 83 THR A N 1
ATOM 646 C CA . THR A 1 83 ? 6.962 -3.305 0.789 1.00 92.75 83 THR A CA 1
ATOM 647 C C . THR A 1 83 ? 7.253 -4.359 -0.279 1.00 92.75 83 THR A C 1
ATOM 649 O O . THR A 1 83 ? 8.349 -4.390 -0.834 1.00 92.75 83 THR A O 1
ATOM 652 N N . THR A 1 84 ? 6.260 -5.186 -0.613 1.00 92.25 84 THR A N 1
ATOM 653 C CA . THR A 1 84 ? 6.363 -6.206 -1.665 1.00 92.25 84 THR A CA 1
ATOM 654 C C . THR A 1 84 ? 6.530 -5.565 -3.041 1.00 92.25 84 THR A C 1
ATOM 656 O O . THR A 1 84 ? 7.436 -5.949 -3.774 1.00 92.25 84 THR A O 1
ATOM 659 N N . SER A 1 85 ? 5.725 -4.551 -3.375 1.00 90.00 85 SER A N 1
ATOM 660 C CA . SER A 1 85 ? 5.854 -3.767 -4.611 1.00 90.00 85 SER A CA 1
ATOM 661 C C . SER A 1 85 ? 7.248 -3.142 -4.716 1.00 90.00 85 SER A C 1
ATOM 663 O O . SER A 1 85 ? 7.948 -3.339 -5.710 1.00 90.00 85 SER A O 1
ATOM 665 N N . ALA A 1 86 ? 7.724 -2.493 -3.649 1.00 89.25 86 ALA A N 1
ATOM 666 C CA . ALA A 1 86 ? 9.059 -1.910 -3.617 1.00 89.25 86 ALA A CA 1
ATOM 667 C C . ALA A 1 86 ? 10.169 -2.951 -3.821 1.00 89.25 86 ALA A C 1
ATOM 669 O O . ALA A 1 86 ? 11.092 -2.724 -4.606 1.00 89.25 86 ALA A O 1
ATOM 670 N N . ALA A 1 87 ? 10.070 -4.102 -3.152 1.00 89.19 87 ALA A N 1
ATOM 671 C CA . ALA A 1 87 ? 11.011 -5.202 -3.319 1.00 89.19 87 ALA A CA 1
ATOM 672 C C . ALA A 1 87 ? 10.998 -5.728 -4.760 1.00 89.19 87 ALA A C 1
ATOM 674 O O . ALA A 1 87 ? 12.059 -5.887 -5.361 1.00 89.19 87 ALA A O 1
ATOM 675 N N . LEU A 1 88 ? 9.821 -5.932 -5.355 1.00 86.88 88 LEU A N 1
ATOM 676 C CA . LEU A 1 88 ? 9.706 -6.344 -6.752 1.00 86.88 88 LEU A CA 1
ATOM 677 C C . LEU A 1 88 ? 10.334 -5.307 -7.687 1.00 86.88 88 LEU A C 1
ATOM 679 O O . LEU A 1 88 ? 11.079 -5.686 -8.583 1.00 86.88 88 LEU A O 1
ATOM 683 N N . HIS A 1 89 ? 10.131 -4.012 -7.461 1.00 84.31 89 HIS A N 1
ATOM 684 C CA . HIS A 1 89 ? 10.751 -2.961 -8.270 1.00 84.31 89 HIS A CA 1
ATOM 685 C C . HIS A 1 89 ? 12.283 -2.897 -8.139 1.00 84.31 89 HIS A C 1
ATOM 687 O O . HIS A 1 89 ? 12.963 -2.678 -9.140 1.00 84.31 89 HIS A O 1
ATOM 693 N N . ILE A 1 90 ? 12.832 -3.124 -6.941 1.00 84.19 90 ILE A N 1
ATOM 694 C CA . ILE A 1 90 ? 14.284 -3.104 -6.687 1.00 84.19 90 ILE A CA 1
ATOM 695 C C . ILE A 1 90 ? 14.964 -4.372 -7.214 1.00 84.19 90 ILE A C 1
ATOM 697 O O . ILE A 1 90 ? 16.030 -4.296 -7.826 1.00 84.19 90 ILE A O 1
ATOM 701 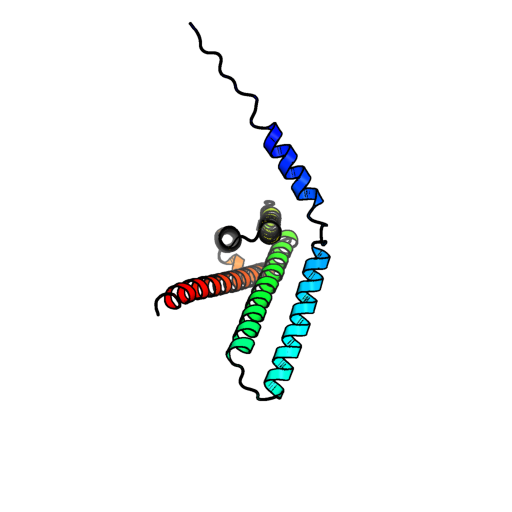N N . PHE A 1 91 ? 14.375 -5.541 -6.960 1.00 83.38 91 PHE A N 1
ATOM 702 C CA . PHE A 1 91 ? 15.011 -6.833 -7.222 1.00 83.38 91 PHE A CA 1
ATOM 703 C C . PHE A 1 91 ? 14.633 -7.443 -8.569 1.00 83.38 91 PHE A C 1
ATOM 705 O O . PHE A 1 91 ? 15.365 -8.308 -9.060 1.00 83.38 91 PHE A O 1
ATOM 712 N N . SER A 1 92 ? 13.540 -7.009 -9.206 1.00 73.81 92 SER A N 1
ATOM 713 C CA . SER A 1 92 ? 13.260 -7.436 -10.575 1.00 73.81 92 SER A CA 1
ATOM 714 C C . SER A 1 92 ? 14.333 -6.859 -11.495 1.00 73.81 92 SER A C 1
ATOM 716 O O . SER A 1 92 ? 14.348 -5.679 -11.823 1.00 73.81 92 SER A O 1
ATOM 718 N N . ARG A 1 93 ? 15.247 -7.715 -11.964 1.00 65.00 93 ARG A N 1
ATOM 719 C CA . ARG A 1 93 ? 16.254 -7.379 -12.990 1.00 65.00 93 ARG A CA 1
ATOM 720 C C . ARG A 1 93 ? 15.631 -7.226 -14.382 1.00 65.00 93 ARG A C 1
ATOM 722 O O . ARG A 1 93 ? 16.217 -7.622 -15.385 1.00 65.00 93 ARG A O 1
ATOM 729 N N . ALA A 1 94 ? 14.393 -6.741 -14.441 1.00 60.78 94 ALA A N 1
ATOM 730 C CA . ALA A 1 94 ? 13.614 -6.657 -15.654 1.00 60.78 94 ALA A CA 1
ATOM 731 C C . ALA A 1 94 ? 14.258 -5.592 -16.567 1.00 60.78 94 ALA A C 1
ATOM 733 O O . ALA A 1 94 ? 14.203 -4.403 -16.240 1.00 60.78 94 ALA A O 1
ATOM 734 N N . PRO A 1 95 ? 14.834 -5.988 -17.717 1.00 52.44 95 PRO A N 1
ATOM 735 C CA . PRO A 1 95 ? 15.912 -5.251 -18.378 1.00 52.44 95 PRO A CA 1
ATOM 736 C C . PRO A 1 95 ? 15.588 -3.793 -18.723 1.00 52.44 95 PRO A C 1
ATOM 738 O O . PRO A 1 95 ? 16.467 -2.953 -18.631 1.00 52.44 95 PRO A O 1
ATOM 741 N N . ILE A 1 96 ? 14.335 -3.445 -19.025 1.00 53.19 96 ILE A N 1
ATOM 742 C CA . ILE A 1 96 ? 13.944 -2.064 -19.374 1.00 53.19 96 ILE A CA 1
ATOM 743 C C . ILE A 1 96 ? 13.832 -1.123 -18.156 1.00 53.19 96 ILE A C 1
ATOM 745 O O . ILE A 1 96 ? 14.168 0.056 -18.257 1.00 53.19 96 ILE A O 1
ATOM 749 N N . LEU A 1 97 ? 13.402 -1.626 -16.992 1.00 50.88 97 LEU A N 1
ATOM 750 C CA . LEU A 1 97 ? 13.283 -0.816 -15.769 1.00 50.88 97 LEU A CA 1
ATOM 751 C C . LEU A 1 97 ? 14.620 -0.718 -15.023 1.00 50.88 97 LEU A C 1
ATOM 753 O O . LEU A 1 97 ? 14.893 0.292 -14.378 1.00 50.88 97 LEU A O 1
ATOM 757 N N . THR A 1 98 ? 15.475 -1.737 -15.134 1.00 50.38 98 THR A N 1
ATOM 758 C CA . THR A 1 98 ? 16.808 -1.728 -14.520 1.00 50.38 98 THR A CA 1
ATOM 759 C C . THR A 1 98 ? 17.882 -1.083 -15.386 1.00 50.38 98 THR A C 1
ATOM 761 O O . THR A 1 98 ? 18.772 -0.457 -14.821 1.00 50.38 98 THR A O 1
ATOM 764 N N . ALA A 1 99 ? 17.801 -1.149 -16.723 1.00 51.50 99 ALA A N 1
ATOM 765 C CA . ALA A 1 99 ? 18.785 -0.493 -17.599 1.00 51.50 99 ALA A CA 1
ATOM 766 C C . ALA A 1 99 ? 18.792 1.039 -17.466 1.00 51.50 99 ALA A C 1
ATOM 768 O O . ALA A 1 99 ? 19.784 1.680 -17.792 1.00 51.50 99 ALA A O 1
ATOM 769 N N . THR A 1 100 ? 17.704 1.624 -16.962 1.00 61.09 100 THR A N 1
ATOM 770 C CA . THR A 1 100 ? 17.544 3.074 -16.774 1.00 61.09 100 THR A CA 1
ATOM 771 C C . THR A 1 100 ? 17.640 3.513 -15.308 1.00 61.09 100 THR A C 1
ATOM 773 O O . THR A 1 100 ? 17.494 4.696 -15.017 1.00 61.09 100 THR A O 1
ATOM 776 N N . GLY A 1 101 ? 17.842 2.586 -14.359 1.00 65.00 101 GLY A N 1
ATOM 777 C CA . GLY A 1 101 ? 17.812 2.877 -12.915 1.00 65.00 101 GLY A CA 1
ATOM 778 C C . GLY A 1 101 ? 16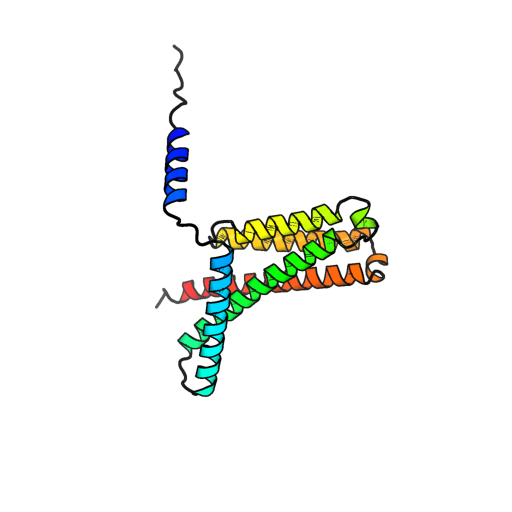.424 3.242 -12.357 1.00 65.00 101 GLY A C 1
ATOM 779 O O . GLY A 1 101 ? 16.264 3.380 -11.142 1.00 65.00 101 GLY A O 1
ATOM 780 N N . LEU A 1 102 ? 15.404 3.340 -13.217 1.00 75.81 102 LEU A N 1
ATOM 781 C CA . LEU A 1 102 ? 14.040 3.728 -12.858 1.00 75.81 102 LEU A CA 1
ATOM 782 C C . LEU A 1 102 ? 13.368 2.717 -11.922 1.00 75.81 102 LEU A C 1
ATOM 784 O O . LEU A 1 102 ? 12.619 3.120 -11.043 1.00 75.81 102 LEU A O 1
ATOM 788 N N . GLY A 1 103 ? 13.665 1.420 -12.044 1.00 73.12 103 GLY A N 1
ATOM 789 C CA . GLY A 1 103 ? 13.138 0.389 -11.140 1.00 73.12 103 GLY A CA 1
ATOM 790 C C . GLY A 1 103 ? 13.562 0.597 -9.682 1.00 73.12 103 GLY A C 1
ATOM 791 O O . GLY A 1 103 ? 12.735 0.533 -8.775 1.00 73.12 103 GLY A O 1
ATOM 792 N N . VAL A 1 104 ? 14.831 0.945 -9.450 1.00 79.06 104 VAL A N 1
ATOM 793 C CA . VAL A 1 104 ? 15.348 1.205 -8.096 1.00 79.06 104 VAL A CA 1
ATOM 794 C C . VAL A 1 104 ? 14.736 2.480 -7.522 1.00 79.06 104 VAL A C 1
ATOM 796 O O . VAL A 1 104 ? 14.283 2.479 -6.380 1.00 79.06 104 VAL A O 1
ATOM 799 N N . LEU A 1 105 ? 14.660 3.549 -8.322 1.00 82.56 105 LEU A N 1
ATOM 800 C CA . LEU A 1 105 ? 13.987 4.788 -7.924 1.00 82.56 105 LEU A CA 1
ATOM 801 C C . LEU A 1 105 ? 12.500 4.557 -7.630 1.00 82.56 105 LEU A C 1
ATOM 803 O O . LEU A 1 105 ? 11.980 5.150 -6.686 1.00 82.56 105 LEU A O 1
ATOM 807 N N . ASN A 1 106 ? 11.850 3.657 -8.375 1.00 83.81 106 ASN A N 1
ATOM 808 C CA . ASN A 1 106 ? 10.458 3.282 -8.154 1.00 83.81 106 ASN A CA 1
ATOM 809 C C . ASN A 1 106 ? 10.258 2.590 -6.797 1.00 83.81 106 ASN A C 1
ATOM 811 O O . ASN A 1 106 ? 9.403 2.975 -5.998 1.00 83.81 106 ASN A O 1
ATOM 815 N N . GLY A 1 107 ? 11.087 1.594 -6.484 1.00 82.62 107 GLY A N 1
ATOM 816 C CA . GLY A 1 107 ? 10.987 0.926 -5.188 1.00 82.62 107 GLY A CA 1
ATOM 817 C C . GLY A 1 107 ? 11.369 1.837 -4.018 1.00 82.62 107 GLY A C 1
ATOM 818 O O . GLY A 1 107 ? 10.695 1.837 -2.989 1.00 82.62 107 GLY A O 1
ATOM 819 N N . LEU A 1 108 ? 12.398 2.676 -4.176 1.00 88.25 108 LEU A N 1
ATOM 820 C CA . LEU A 1 108 ? 12.793 3.639 -3.145 1.00 88.25 108 LEU A CA 1
ATOM 821 C C . LEU A 1 108 ? 11.723 4.708 -2.907 1.00 88.25 108 LEU A C 1
ATOM 823 O O . LEU A 1 108 ? 11.451 5.030 -1.753 1.00 88.25 108 LEU A O 1
ATOM 827 N N . GLY A 1 109 ? 11.089 5.236 -3.956 1.00 85.31 109 GLY A N 1
ATOM 828 C CA . GLY A 1 109 ? 10.013 6.214 -3.804 1.00 85.31 109 GLY A CA 1
ATOM 829 C C . GLY A 1 109 ? 8.815 5.638 -3.047 1.00 85.31 109 GLY A C 1
ATOM 830 O O . GLY A 1 109 ? 8.307 6.291 -2.134 1.00 85.31 109 GLY A O 1
ATOM 831 N N . ALA A 1 110 ? 8.439 4.385 -3.323 1.00 86.50 110 ALA A N 1
ATOM 832 C CA . ALA A 1 110 ? 7.409 3.682 -2.556 1.00 86.50 110 ALA A CA 1
ATOM 833 C C . ALA A 1 110 ? 7.790 3.534 -1.070 1.00 86.50 110 ALA A C 1
ATOM 835 O O . ALA A 1 110 ? 6.979 3.835 -0.193 1.00 86.50 110 ALA A O 1
ATOM 836 N N . LEU A 1 111 ? 9.036 3.147 -0.762 1.00 89.31 111 LEU A N 1
ATOM 837 C CA . LEU A 1 111 ? 9.515 3.018 0.623 1.00 89.31 111 LEU A CA 1
ATOM 838 C C . LEU A 1 111 ? 9.605 4.359 1.353 1.00 89.31 111 LEU A C 1
ATOM 840 O O . LEU A 1 111 ? 9.300 4.427 2.545 1.00 89.31 111 LEU A O 1
ATOM 844 N N . VAL A 1 112 ? 10.002 5.430 0.667 1.00 90.69 112 VAL A N 1
ATOM 845 C CA . VAL A 1 112 ? 10.032 6.784 1.237 1.00 90.69 112 VAL A CA 1
ATOM 846 C C . VAL A 1 112 ? 8.618 7.237 1.583 1.00 90.69 112 VAL A C 1
ATOM 848 O O . VAL A 1 112 ? 8.394 7.726 2.690 1.00 90.69 112 VAL A O 1
ATOM 851 N N . LEU A 1 113 ? 7.651 7.027 0.687 1.00 88.12 113 LEU A N 1
ATOM 852 C CA . LEU A 1 113 ? 6.252 7.362 0.944 1.00 88.12 113 LEU A CA 1
ATOM 853 C C . LEU A 1 113 ? 5.654 6.514 2.072 1.00 88.12 113 LEU A C 1
ATOM 855 O O . LEU A 1 113 ? 4.966 7.057 2.934 1.00 88.12 113 LEU A O 1
ATOM 859 N N . LEU A 1 114 ? 5.967 5.216 2.126 1.00 89.81 114 LEU A N 1
ATOM 860 C C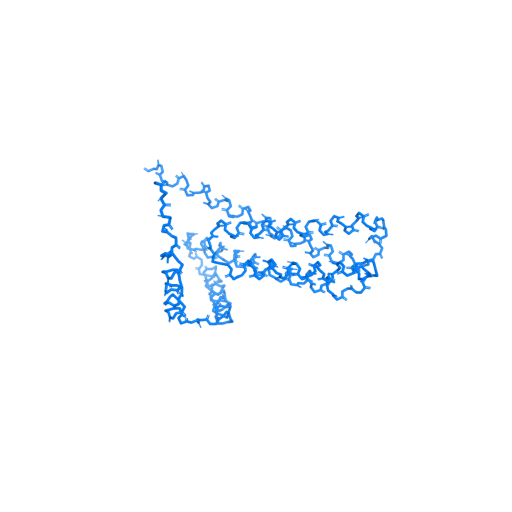A . LEU A 1 114 ? 5.571 4.342 3.230 1.00 89.81 114 LEU A CA 1
ATOM 861 C C . LEU A 1 114 ? 6.175 4.809 4.558 1.00 89.81 114 LEU A C 1
ATOM 863 O O . LEU A 1 114 ? 5.482 4.912 5.566 1.00 89.81 114 LEU A O 1
ATOM 867 N N . THR A 1 115 ? 7.462 5.149 4.562 1.00 87.69 115 THR A N 1
ATOM 868 C CA . THR A 1 115 ? 8.142 5.660 5.755 1.00 87.69 115 THR A CA 1
ATOM 869 C C . THR A 1 115 ? 7.511 6.971 6.205 1.00 87.69 115 THR A C 1
ATOM 871 O O . THR A 1 115 ? 7.244 7.143 7.394 1.00 87.69 115 THR A O 1
ATOM 874 N N . ALA A 1 116 ? 7.206 7.881 5.277 1.00 86.19 116 ALA A N 1
ATOM 875 C CA . ALA A 1 116 ? 6.485 9.112 5.580 1.00 86.19 116 ALA A CA 1
ATOM 876 C C . ALA A 1 116 ? 5.099 8.812 6.175 1.00 86.19 116 ALA A C 1
ATOM 878 O O . ALA A 1 116 ? 4.737 9.395 7.193 1.00 86.19 116 ALA A O 1
ATOM 879 N N . HIS A 1 117 ? 4.367 7.850 5.612 1.00 85.06 117 HIS A N 1
ATOM 880 C CA . HIS A 1 117 ? 3.067 7.418 6.123 1.00 85.06 117 HIS A CA 1
ATOM 881 C C . HIS A 1 117 ? 3.138 6.870 7.561 1.00 85.06 117 HIS A C 1
ATOM 883 O O . HIS A 1 117 ? 2.247 7.131 8.364 1.00 85.06 117 HIS A O 1
ATOM 889 N N . LEU A 1 118 ? 4.215 6.161 7.916 1.00 85.44 118 LEU A N 1
ATOM 890 C CA . LEU A 1 118 ? 4.390 5.558 9.244 1.00 85.44 118 LEU A CA 1
ATOM 891 C C . LEU A 1 118 ? 5.002 6.500 10.294 1.00 85.44 118 LEU A C 1
ATOM 893 O O . LEU A 1 118 ? 4.803 6.290 11.490 1.00 85.44 118 LEU A O 1
ATOM 897 N N . THR A 1 119 ? 5.773 7.510 9.882 1.00 80.31 119 THR A N 1
ATOM 898 C CA . THR A 1 119 ? 6.570 8.352 10.799 1.00 80.31 119 THR A CA 1
ATOM 899 C C . THR A 1 119 ? 6.017 9.759 11.008 1.00 80.31 119 THR A C 1
ATOM 901 O O . THR A 1 119 ? 6.302 10.377 12.039 1.00 80.31 119 THR A O 1
ATOM 904 N N . VAL A 1 120 ? 5.238 10.284 10.060 1.00 77.69 120 VAL A N 1
ATOM 905 C CA . VAL A 1 120 ? 4.610 11.604 10.188 1.00 77.69 120 VAL A CA 1
ATOM 906 C C . VAL A 1 120 ? 3.512 11.536 11.259 1.00 77.69 120 VAL A C 1
ATOM 908 O O . VAL A 1 120 ? 2.798 10.536 11.340 1.00 77.69 120 VAL A O 1
ATOM 911 N N . PRO A 1 121 ? 3.350 12.579 12.102 1.00 73.25 121 PRO A N 1
ATOM 912 C CA . PRO A 1 121 ? 2.268 12.638 13.076 1.00 73.25 121 PRO A CA 1
ATOM 913 C C . PRO A 1 121 ? 0.922 12.336 12.417 1.00 73.25 121 PRO A C 1
ATOM 915 O O . PRO A 1 121 ? 0.541 13.011 11.458 1.00 73.25 121 PRO A O 1
ATOM 918 N N . GLN A 1 122 ? 0.214 11.340 12.952 1.00 71.38 122 GLN A N 1
ATOM 919 C CA . GLN A 1 122 ? -1.024 10.788 12.398 1.00 71.38 122 GLN A CA 1
ATOM 920 C C . GLN A 1 122 ? -2.225 11.727 12.582 1.00 71.38 122 GLN A C 1
ATOM 922 O O . GLN A 1 122 ? -3.228 11.380 13.195 1.00 71.38 122 GLN A O 1
ATOM 927 N N . ARG A 1 123 ? -2.126 12.960 12.077 1.00 82.38 123 ARG A N 1
ATOM 928 C CA . ARG A 1 123 ? -3.320 13.770 11.845 1.00 82.38 123 ARG A CA 1
ATOM 929 C C . ARG A 1 123 ? -4.018 13.219 10.613 1.00 82.38 123 ARG A C 1
ATOM 931 O O . ARG A 1 123 ? -3.360 12.943 9.609 1.00 82.38 123 ARG A O 1
ATOM 938 N N . GLU A 1 124 ? -5.340 13.155 10.679 1.00 80.81 124 GLU A N 1
ATOM 939 C CA . GLU A 1 124 ? -6.196 12.625 9.615 1.00 80.81 124 GLU A CA 1
ATOM 940 C C . GLU A 1 124 ? -5.874 13.229 8.236 1.00 80.81 124 GLU A C 1
ATOM 942 O O . GLU A 1 124 ? -5.783 12.528 7.229 1.00 80.81 124 GLU A O 1
ATOM 947 N N . SER A 1 125 ? -5.584 14.534 8.188 1.00 84.25 125 SER A N 1
ATOM 948 C CA . SER A 1 125 ? -5.199 1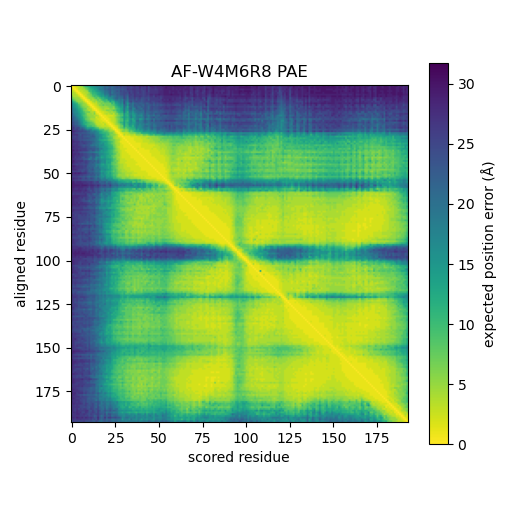5.221 6.952 1.00 84.25 125 SER A CA 1
ATOM 949 C C . SER A 1 125 ? -3.907 14.676 6.331 1.00 84.25 125 SER A C 1
ATOM 951 O O . SER A 1 125 ? -3.868 14.450 5.122 1.00 84.25 125 SER A O 1
ATOM 953 N N . TYR A 1 126 ? -2.860 14.420 7.122 1.00 83.81 126 TYR A N 1
ATOM 954 C CA . TYR A 1 126 ? -1.589 13.883 6.619 1.00 83.81 126 TYR A CA 1
ATOM 955 C C . TYR A 1 126 ? -1.711 12.427 6.176 1.00 83.81 126 TYR A C 1
ATOM 957 O O . TYR A 1 126 ? -1.132 12.054 5.153 1.00 83.81 126 TYR A O 1
ATOM 965 N N . LEU A 1 127 ? -2.486 11.617 6.901 1.00 83.94 127 LEU A N 1
ATOM 966 C CA . LEU A 1 127 ? -2.777 10.240 6.499 1.00 83.94 127 LEU A CA 1
ATOM 967 C C . LEU A 1 127 ? -3.487 10.213 5.146 1.00 83.94 127 LEU A C 1
ATOM 969 O O . LEU A 1 127 ? -3.086 9.462 4.258 1.00 83.94 127 LEU A O 1
ATOM 973 N N . ARG A 1 128 ? -4.462 11.106 4.939 1.00 87.44 128 ARG A N 1
ATOM 974 C CA . ARG A 1 128 ? -5.149 11.243 3.652 1.00 87.44 128 ARG A CA 1
ATOM 975 C C . ARG A 1 128 ? -4.184 11.614 2.527 1.00 87.44 128 ARG A C 1
ATOM 977 O O . ARG A 1 128 ? -4.196 10.960 1.490 1.00 87.44 128 ARG A O 1
ATOM 984 N N . TYR A 1 129 ? -3.325 12.614 2.734 1.00 89.12 129 TYR A N 1
ATOM 985 C CA . TYR A 1 129 ? -2.360 13.040 1.713 1.00 89.12 129 TYR A CA 1
ATOM 986 C C . TYR A 1 129 ? -1.335 11.958 1.378 1.00 89.12 129 TYR A C 1
ATOM 988 O O . TYR A 1 129 ? -1.099 11.690 0.204 1.00 89.12 129 TYR A O 1
ATOM 996 N N . THR A 1 130 ? -0.742 11.319 2.387 1.00 88.56 130 THR A N 1
ATOM 997 C CA . THR A 1 130 ? 0.252 10.252 2.180 1.00 88.56 130 THR A CA 1
ATOM 998 C C . THR A 1 130 ? -0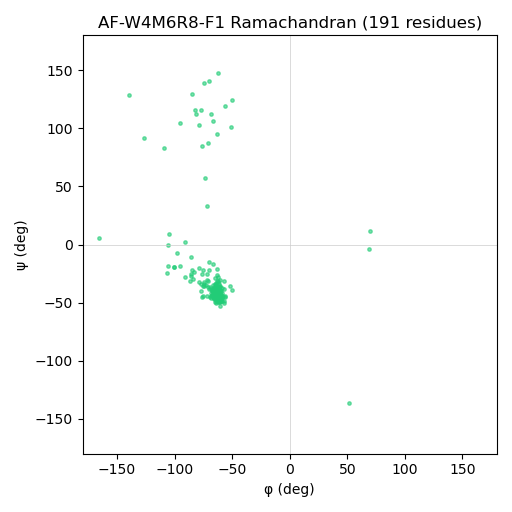.363 9.038 1.491 1.00 88.56 130 THR A C 1
ATOM 1000 O O . THR A 1 130 ? 0.228 8.516 0.552 1.00 88.56 130 THR A O 1
ATOM 1003 N N . ARG A 1 131 ? -1.588 8.647 1.863 1.00 88.56 131 ARG A N 1
ATOM 1004 C CA . ARG A 1 131 ? -2.342 7.580 1.189 1.00 88.56 131 ARG A CA 1
ATOM 1005 C C . ARG A 1 131 ? -2.595 7.906 -0.282 1.00 88.56 131 ARG A C 1
ATOM 1007 O O . ARG A 1 131 ? -2.306 7.085 -1.148 1.00 88.56 131 ARG A O 1
ATOM 1014 N N . SER A 1 132 ? -3.089 9.111 -0.573 1.00 91.44 132 SER A N 1
ATOM 1015 C CA . SER A 1 132 ? -3.307 9.569 -1.949 1.00 91.44 132 SER A CA 1
ATOM 1016 C C . SER A 1 132 ? -2.003 9.660 -2.743 1.00 91.44 132 SER A C 1
ATOM 1018 O O . SER A 1 132 ? -1.995 9.320 -3.923 1.00 91.44 132 SER A O 1
ATOM 1020 N N . ALA A 1 133 ? -0.898 10.060 -2.107 1.00 91.81 133 ALA A N 1
ATOM 1021 C CA . ALA A 1 133 ? 0.417 10.095 -2.735 1.00 91.81 133 ALA A CA 1
ATOM 1022 C C . ALA A 1 133 ? 0.919 8.688 -3.090 1.00 91.81 133 ALA A C 1
ATOM 1024 O O . ALA A 1 133 ? 1.349 8.488 -4.220 1.00 91.81 133 ALA A O 1
ATOM 1025 N N . ILE A 1 134 ? 0.812 7.707 -2.181 1.00 91.38 134 ILE A N 1
ATOM 1026 C CA . ILE A 1 134 ? 1.165 6.302 -2.466 1.00 91.38 134 ILE A CA 1
ATOM 1027 C C . ILE A 1 134 ? 0.303 5.769 -3.613 1.00 91.38 134 ILE A C 1
ATOM 1029 O O . ILE A 1 134 ? 0.833 5.223 -4.576 1.00 91.38 134 ILE A O 1
ATOM 1033 N N . MET A 1 135 ? -1.015 5.974 -3.552 1.00 92.19 135 MET A N 1
ATOM 1034 C CA . MET A 1 135 ? -1.936 5.504 -4.587 1.00 92.19 135 MET A CA 1
ATOM 1035 C C . MET A 1 135 ? -1.621 6.124 -5.956 1.00 92.19 135 MET A C 1
ATOM 1037 O O . MET A 1 135 ? -1.544 5.408 -6.954 1.00 92.19 135 MET A O 1
ATOM 1041 N N . GLY A 1 136 ? -1.408 7.443 -6.011 1.00 92.69 136 GLY A N 1
ATOM 1042 C CA . GLY A 1 136 ? -1.058 8.150 -7.243 1.00 92.69 136 GLY A CA 1
ATOM 1043 C C . GLY A 1 136 ? 0.297 7.718 -7.796 1.00 92.69 136 GLY A C 1
ATOM 1044 O O . GLY A 1 136 ? 0.429 7.505 -8.998 1.00 92.69 136 GLY A O 1
ATOM 1045 N N . TYR A 1 137 ? 1.278 7.517 -6.917 1.00 89.69 137 TYR A N 1
ATOM 1046 C CA . TYR A 1 137 ? 2.601 7.030 -7.281 1.00 89.69 137 TYR A CA 1
ATOM 1047 C C . TYR A 1 137 ? 2.547 5.643 -7.929 1.00 89.69 137 TYR A C 1
ATOM 1049 O O . TYR A 1 137 ? 3.018 5.478 -9.050 1.00 89.69 137 TYR A O 1
ATOM 1057 N N . VAL A 1 138 ? 1.900 4.680 -7.268 1.00 90.38 138 VAL A N 1
ATOM 1058 C CA . VAL A 1 138 ? 1.755 3.297 -7.754 1.00 90.38 138 VAL A CA 1
ATOM 1059 C C . VAL A 1 138 ? 0.932 3.241 -9.046 1.00 90.38 138 VAL A C 1
ATOM 1061 O O . VAL A 1 138 ? 1.241 2.480 -9.961 1.00 90.38 138 VAL A O 1
ATOM 1064 N N . SER A 1 139 ? -0.092 4.090 -9.169 1.00 92.06 139 SER A N 1
ATOM 1065 C CA . SER A 1 139 ? -0.876 4.200 -10.406 1.00 92.06 139 SER A CA 1
ATOM 1066 C C . SER A 1 139 ? -0.020 4.714 -11.564 1.00 92.06 139 SER A C 1
ATOM 1068 O O . SER A 1 139 ? -0.077 4.177 -12.668 1.00 92.06 139 SER A O 1
ATOM 1070 N N . LEU A 1 140 ? 0.805 5.735 -11.316 1.00 90.25 140 LEU A N 1
ATOM 1071 C CA . LEU A 1 140 ? 1.684 6.313 -12.327 1.00 90.25 140 LEU A CA 1
ATOM 1072 C C . LEU A 1 140 ? 2.759 5.318 -12.778 1.00 90.25 140 LEU A C 1
ATOM 1074 O O . LEU A 1 140 ? 2.999 5.197 -13.979 1.00 90.25 140 LEU A O 1
ATOM 1078 N N . THR A 1 141 ? 3.380 4.584 -11.850 1.00 86.69 141 THR A N 1
ATOM 1079 C CA . THR A 1 141 ? 4.373 3.552 -12.192 1.00 86.69 141 THR A CA 1
ATOM 1080 C C . THR A 1 141 ? 3.739 2.399 -12.968 1.00 86.69 141 THR A C 1
ATOM 1082 O O . THR A 1 141 ? 4.335 1.927 -13.938 1.00 86.69 141 THR A O 1
ATOM 1085 N N . SER A 1 142 ? 2.515 2.006 -12.609 1.00 87.31 142 SER A N 1
ATOM 1086 C CA . SER A 1 142 ? 1.748 0.971 -13.314 1.00 87.31 142 SER A CA 1
ATOM 1087 C C . SER A 1 142 ? 1.398 1.383 -14.746 1.00 87.31 142 SER A C 1
ATOM 1089 O O . SER A 1 142 ? 1.670 0.659 -15.702 1.00 87.31 142 SER A O 1
ATOM 1091 N N . ILE A 1 143 ? 0.870 2.596 -14.935 1.00 89.38 143 ILE A N 1
ATOM 1092 C CA . ILE A 1 143 ? 0.588 3.137 -16.273 1.00 89.38 143 ILE A CA 1
ATOM 1093 C C . ILE A 1 143 ? 1.886 3.248 -17.080 1.00 89.38 143 ILE A C 1
ATOM 1095 O O . ILE A 1 143 ? 1.944 2.806 -18.227 1.00 89.38 143 ILE A O 1
ATOM 1099 N N . GLY A 1 144 ? 2.950 3.778 -16.470 1.00 86.31 144 GLY A N 1
ATOM 1100 C CA . GLY A 1 144 ? 4.265 3.902 -17.096 1.00 86.31 144 GLY A CA 1
ATOM 1101 C C . GLY A 1 144 ? 4.823 2.563 -17.585 1.00 86.31 144 GLY A C 1
ATOM 1102 O O . GLY A 1 144 ? 5.393 2.504 -18.673 1.00 86.31 144 GLY A O 1
ATOM 1103 N N . TYR A 1 145 ? 4.607 1.472 -16.842 1.00 84.88 145 TYR A N 1
ATOM 1104 C CA . TYR A 1 145 ? 5.006 0.126 -17.259 1.00 84.88 145 TYR A CA 1
ATOM 1105 C C . TYR A 1 145 ? 4.382 -0.270 -18.604 1.00 84.88 145 TYR A C 1
ATOM 1107 O O . TYR A 1 145 ? 5.101 -0.689 -19.516 1.00 84.88 145 TYR A O 1
ATOM 1115 N N . PHE A 1 146 ? 3.065 -0.102 -18.754 1.00 87.19 146 PHE A N 1
ATOM 1116 C CA . PHE A 1 146 ? 2.364 -0.450 -19.992 1.00 87.19 146 PHE A CA 1
ATOM 1117 C C . PHE A 1 146 ? 2.659 0.522 -21.133 1.00 87.19 146 PHE A C 1
ATOM 1119 O O . PHE A 1 146 ? 2.780 0.084 -22.274 1.00 87.19 146 PHE A O 1
ATOM 1126 N N . VAL A 1 147 ? 2.847 1.811 -20.844 1.00 88.69 147 VAL A N 1
ATOM 1127 C CA . VAL A 1 147 ? 3.247 2.803 -21.856 1.00 88.69 147 VAL A CA 1
ATOM 1128 C C . VAL A 1 147 ? 4.627 2.476 -22.432 1.00 88.69 147 VAL A C 1
ATOM 1130 O O . VAL A 1 147 ? 4.813 2.539 -23.643 1.00 88.69 147 VAL A O 1
ATOM 1133 N N . LEU A 1 148 ? 5.588 2.081 -21.591 1.00 85.44 148 LEU A N 1
ATOM 1134 C CA . LEU A 1 148 ? 6.957 1.794 -22.030 1.00 85.44 148 LEU A CA 1
ATOM 1135 C C . LEU A 1 148 ? 7.114 0.418 -22.688 1.00 85.44 148 LEU A C 1
ATOM 1137 O O . LEU A 1 148 ? 7.961 0.262 -23.564 1.00 85.44 148 LEU A O 1
ATOM 1141 N N . ARG A 1 149 ? 6.345 -0.594 -22.267 1.00 83.00 149 ARG A N 1
ATOM 1142 C CA . ARG A 1 149 ? 6.463 -1.963 -22.805 1.00 83.00 149 ARG A CA 1
ATOM 1143 C C . ARG A 1 149 ? 5.419 -2.337 -23.851 1.00 83.00 149 ARG A C 1
ATOM 1145 O O . ARG A 1 149 ? 5.615 -3.322 -24.565 1.00 83.00 149 ARG A O 1
ATOM 1152 N N . GLY A 1 150 ? 4.302 -1.621 -23.922 1.00 87.50 150 GLY A N 1
ATOM 1153 C CA . GLY A 1 150 ? 3.164 -1.996 -24.757 1.00 87.50 150 GLY A CA 1
ATOM 1154 C C . GLY A 1 150 ? 2.731 -3.449 -24.524 1.00 87.50 150 GLY A C 1
ATOM 1155 O O . GLY A 1 150 ? 2.709 -3.942 -23.394 1.00 87.50 150 GLY A O 1
ATOM 1156 N N . ALA A 1 151 ? 2.449 -4.169 -25.614 1.00 89.06 151 ALA A N 1
ATOM 1157 C CA . ALA A 1 151 ? 2.007 -5.567 -25.575 1.00 89.06 151 ALA A CA 1
ATOM 1158 C C . ALA A 1 151 ? 3.051 -6.539 -24.986 1.00 89.06 151 ALA A C 1
ATOM 1160 O O . ALA A 1 151 ? 2.678 -7.546 -24.387 1.00 89.06 151 ALA A O 1
ATOM 1161 N N . GLN A 1 152 ? 4.351 -6.226 -25.070 1.00 84.88 152 GLN A N 1
ATOM 1162 C CA . GLN A 1 152 ? 5.404 -7.046 -24.446 1.00 84.88 152 GLN A CA 1
ATOM 1163 C C . GLN A 1 152 ? 5.332 -7.017 -22.911 1.00 84.88 152 GLN A C 1
ATOM 1165 O O . GLN A 1 152 ? 5.910 -7.864 -22.231 1.00 84.88 152 GLN A O 1
ATOM 1170 N N . GLY A 1 153 ? 4.612 -6.050 -22.334 1.00 83.81 153 GLY A N 1
ATOM 1171 C CA . GLY A 1 153 ? 4.335 -6.015 -20.902 1.00 83.81 153 GLY A CA 1
ATOM 1172 C C . GLY A 1 153 ? 3.522 -7.223 -20.424 1.00 83.81 153 GLY A C 1
ATOM 1173 O O . GLY A 1 153 ? 3.695 -7.635 -19.278 1.00 83.81 153 GLY A O 1
ATOM 1174 N N . LEU A 1 154 ? 2.704 -7.811 -21.306 1.00 88.06 154 LEU A N 1
ATOM 1175 C CA . LEU A 1 154 ? 1.820 -8.947 -21.021 1.00 88.06 154 LEU A CA 1
ATOM 1176 C C . LEU A 1 154 ? 2.503 -10.314 -21.166 1.00 88.06 154 LEU A C 1
ATOM 1178 O O . LEU A 1 154 ? 1.941 -11.329 -20.774 1.00 88.06 154 LEU A O 1
ATOM 1182 N N . THR A 1 155 ? 3.709 -10.372 -21.727 1.00 88.56 155 THR A N 1
ATOM 1183 C CA . THR A 1 155 ? 4.448 -11.636 -21.876 1.00 88.56 155 THR A CA 1
ATOM 1184 C C . THR A 1 155 ? 5.486 -11.840 -20.777 1.00 88.56 155 THR A C 1
ATOM 1186 O O . THR A 1 155 ? 6.083 -12.909 -20.682 1.00 88.56 155 THR A O 1
ATOM 1189 N N . ASN A 1 156 ? 5.716 -10.829 -19.932 1.00 85.38 156 ASN A N 1
ATOM 1190 C CA . ASN A 1 156 ? 6.650 -10.913 -18.818 1.00 85.38 156 ASN A CA 1
ATOM 1191 C C . ASN A 1 156 ? 5.912 -11.296 -17.520 1.00 85.38 156 ASN A C 1
ATOM 1193 O O . ASN A 1 156 ? 5.296 -10.416 -16.909 1.00 85.38 156 ASN A O 1
ATOM 1197 N N . PRO A 1 157 ? 6.019 -12.551 -17.042 1.00 88.31 157 PRO A N 1
ATOM 1198 C CA . PRO A 1 157 ? 5.276 -13.017 -15.871 1.00 88.31 157 PRO A CA 1
ATOM 1199 C C . PRO A 1 157 ? 5.628 -12.229 -14.606 1.00 88.31 157 PRO A C 1
ATOM 1201 O O . PRO A 1 157 ? 4.748 -11.916 -13.810 1.00 88.31 157 PRO A O 1
ATOM 1204 N N . LEU A 1 158 ? 6.897 -11.835 -14.447 1.00 86.19 158 LEU A N 1
ATOM 1205 C CA . LEU A 1 158 ? 7.325 -11.041 -13.297 1.00 86.19 158 LEU A CA 1
ATOM 1206 C C . LEU A 1 158 ? 6.737 -9.627 -13.339 1.00 86.19 158 LEU A C 1
ATOM 1208 O O . LEU A 1 158 ? 6.327 -9.102 -12.312 1.00 86.19 158 LEU A O 1
ATOM 1212 N N . GLY A 1 159 ? 6.659 -9.031 -14.531 1.00 85.62 159 GLY A N 1
ATOM 1213 C CA . GLY A 1 159 ? 6.037 -7.723 -14.714 1.00 85.62 159 GLY A CA 1
ATOM 1214 C C . GLY A 1 159 ? 4.543 -7.755 -14.400 1.00 85.62 159 GLY A C 1
ATOM 1215 O O . GLY A 1 159 ? 4.063 -6.892 -13.675 1.00 85.62 159 GLY A O 1
ATOM 1216 N N . ILE A 1 160 ? 3.831 -8.790 -14.854 1.00 90.00 160 ILE A N 1
ATOM 1217 C CA . ILE A 1 160 ? 2.420 -9.002 -14.499 1.00 90.00 160 ILE A CA 1
ATOM 1218 C C . ILE A 1 160 ? 2.259 -9.163 -12.987 1.00 90.00 160 ILE A C 1
ATOM 1220 O O . ILE A 1 160 ? 1.396 -8.515 -12.405 1.00 90.00 160 ILE A O 1
ATOM 1224 N N . ALA A 1 161 ? 3.096 -9.979 -12.340 1.00 90.44 161 ALA A N 1
ATOM 1225 C CA . ALA A 1 161 ? 3.036 -10.171 -10.894 1.00 90.44 161 ALA A CA 1
ATOM 1226 C C . ALA A 1 161 ? 3.209 -8.846 -10.132 1.00 90.44 161 ALA A C 1
ATOM 1228 O O . ALA A 1 161 ? 2.431 -8.563 -9.224 1.00 90.44 161 ALA A O 1
ATOM 1229 N N . THR A 1 162 ? 4.164 -7.998 -10.534 1.00 89.31 162 THR A N 1
ATOM 1230 C CA . THR A 1 162 ? 4.319 -6.650 -9.962 1.00 89.31 162 THR A CA 1
ATOM 1231 C C . THR A 1 162 ? 3.061 -5.807 -10.156 1.00 89.31 162 THR A C 1
ATOM 1233 O O . THR A 1 162 ? 2.569 -5.231 -9.194 1.00 89.31 162 THR A O 1
ATOM 1236 N N . GLN A 1 163 ? 2.482 -5.798 -11.360 1.00 91.31 163 GLN A N 1
ATOM 1237 C CA . GLN A 1 163 ? 1.255 -5.044 -11.635 1.00 91.31 163 GLN A CA 1
ATOM 1238 C C . GLN A 1 163 ? 0.050 -5.550 -10.830 1.00 91.31 163 GLN A C 1
ATOM 1240 O O . GLN A 1 163 ? -0.774 -4.752 -10.396 1.00 91.31 163 GLN A O 1
ATOM 1245 N N . LEU A 1 164 ? -0.054 -6.856 -10.573 1.00 94.88 164 LEU A N 1
ATOM 1246 C CA . LEU A 1 164 ? -1.102 -7.409 -9.711 1.00 94.88 164 LEU A CA 1
ATOM 1247 C C . LEU A 1 164 ? -0.945 -6.955 -8.255 1.00 94.88 164 LEU A C 1
ATOM 1249 O O . LEU A 1 164 ? -1.941 -6.615 -7.618 1.00 94.88 164 LEU A O 1
ATOM 1253 N N . VAL A 1 165 ? 0.287 -6.910 -7.738 1.00 94.25 165 VAL A N 1
ATOM 1254 C CA . VAL A 1 165 ? 0.570 -6.377 -6.394 1.00 94.25 165 VAL A CA 1
ATOM 1255 C C . VAL A 1 165 ? 0.226 -4.889 -6.319 1.00 94.25 165 VAL A C 1
ATOM 1257 O O . VAL A 1 165 ? -0.421 -4.462 -5.363 1.00 94.25 165 VAL A O 1
ATOM 1260 N N . ASP A 1 166 ? 0.594 -4.114 -7.339 1.00 92.62 166 ASP A N 1
ATOM 1261 C CA . ASP A 1 166 ? 0.287 -2.685 -7.431 1.00 92.62 166 ASP A CA 1
ATOM 1262 C C . ASP A 1 166 ? -1.229 -2.432 -7.489 1.00 92.62 166 ASP A C 1
ATOM 1264 O O . ASP A 1 166 ? -1.751 -1.575 -6.773 1.00 92.62 166 ASP A O 1
ATOM 1268 N N . LEU A 1 167 ? -1.968 -3.222 -8.273 1.00 95.00 167 LEU A N 1
ATOM 1269 C CA . LEU A 1 167 ? -3.430 -3.156 -8.340 1.00 95.00 167 LEU A CA 1
ATOM 1270 C C . LEU A 1 167 ? -4.088 -3.539 -7.011 1.00 95.00 167 LEU A C 1
ATOM 1272 O O . LEU A 1 167 ? -5.015 -2.856 -6.570 1.00 95.00 167 LEU A O 1
ATOM 1276 N N . ALA A 1 168 ? -3.604 -4.591 -6.346 1.00 96.62 168 ALA A N 1
ATOM 1277 C CA . ALA A 1 168 ? -4.083 -4.972 -5.020 1.00 96.62 168 ALA A CA 1
ATOM 1278 C C . ALA A 1 168 ? -3.841 -3.849 -3.999 1.00 96.62 168 ALA A C 1
ATOM 1280 O O . ALA A 1 168 ? -4.734 -3.521 -3.215 1.00 96.62 168 ALA A O 1
ATOM 1281 N N . LEU A 1 169 ? -2.670 -3.205 -4.048 1.00 95.25 169 LEU A N 1
ATOM 1282 C CA . LEU A 1 169 ? -2.335 -2.066 -3.195 1.00 95.25 169 LEU A CA 1
ATOM 1283 C C . LEU A 1 169 ? -3.285 -0.890 -3.433 1.00 95.25 169 LEU A C 1
ATOM 1285 O O . LEU A 1 169 ? -3.835 -0.343 -2.477 1.00 95.25 169 LEU A O 1
ATOM 1289 N N . ILE A 1 170 ? -3.529 -0.530 -4.694 1.00 94.81 170 ILE A N 1
ATOM 1290 C CA . ILE A 1 170 ? -4.498 0.509 -5.066 1.00 94.81 170 ILE A CA 1
ATOM 1291 C C . ILE A 1 170 ? -5.886 0.171 -4.506 1.00 94.81 170 ILE A C 1
ATOM 1293 O O . ILE A 1 170 ? -6.532 1.042 -3.922 1.00 94.81 170 ILE A O 1
ATOM 1297 N N . GLY A 1 171 ? -6.324 -1.086 -4.630 1.00 96.00 171 GLY A N 1
ATOM 1298 C CA . GLY A 1 171 ? -7.600 -1.562 -4.094 1.00 96.00 171 GLY A CA 1
ATOM 1299 C C . GLY A 1 171 ? -7.719 -1.375 -2.580 1.00 96.00 171 GLY A C 1
ATOM 1300 O O . GLY A 1 171 ? -8.698 -0.794 -2.108 1.00 96.00 171 GLY A O 1
ATOM 1301 N N . VAL A 1 172 ? -6.700 -1.787 -1.820 1.00 95.25 172 VAL A N 1
ATOM 1302 C CA . VAL A 1 172 ? -6.668 -1.635 -0.354 1.00 95.25 172 VAL A CA 1
ATOM 1303 C C . VAL A 1 172 ? -6.689 -0.160 0.058 1.00 95.25 172 VAL A C 1
ATOM 1305 O O . VAL A 1 172 ? -7.472 0.226 0.926 1.00 95.25 172 VAL A O 1
ATOM 1308 N N . LEU A 1 173 ? -5.873 0.688 -0.578 1.00 92.69 173 LEU A N 1
ATOM 1309 C CA . LEU A 1 173 ? -5.821 2.125 -0.271 1.00 92.69 173 LEU A CA 1
ATOM 1310 C C . LEU A 1 173 ? -7.142 2.831 -0.611 1.00 92.69 173 LEU A C 1
ATOM 1312 O O . LEU A 1 173 ? -7.549 3.769 0.081 1.00 92.69 173 LEU A O 1
ATOM 1316 N N . TRP A 1 174 ? -7.820 2.382 -1.666 1.00 94.44 174 TRP A N 1
ATOM 1317 C CA . TRP A 1 174 ? -9.119 2.906 -2.067 1.00 94.44 174 TRP A CA 1
ATOM 1318 C C . TRP A 1 174 ? -10.228 2.535 -1.081 1.00 94.44 174 TRP A C 1
ATOM 1320 O O . TRP A 1 174 ? -11.015 3.409 -0.704 1.00 94.44 174 TRP A O 1
ATOM 1330 N N . ASP A 1 175 ? -10.279 1.279 -0.629 1.00 93.44 175 ASP A N 1
ATOM 1331 C CA . ASP A 1 175 ? -11.249 0.841 0.380 1.00 93.44 175 ASP A CA 1
ATOM 1332 C C . ASP A 1 175 ? -11.054 1.588 1.705 1.00 93.44 175 ASP A C 1
ATOM 1334 O O . ASP A 1 175 ? -11.998 2.150 2.261 1.00 93.44 175 ASP A O 1
ATOM 1338 N N . ASP A 1 176 ? -9.804 1.729 2.143 1.00 90.12 176 ASP A N 1
ATOM 1339 C CA . ASP A 1 176 ? -9.447 2.511 3.327 1.00 90.12 176 ASP A CA 1
ATOM 1340 C C . ASP A 1 176 ? -9.901 3.982 3.195 1.00 90.12 176 ASP A C 1
ATOM 1342 O O . ASP A 1 176 ? -10.377 4.613 4.142 1.00 90.12 176 ASP A O 1
ATOM 1346 N N . HIS A 1 177 ? -9.815 4.559 1.991 1.00 88.50 177 HIS A N 1
ATOM 1347 C CA . HIS A 1 177 ? -10.306 5.912 1.715 1.00 88.50 177 HIS A CA 1
ATOM 1348 C C . HIS A 1 177 ? -11.841 6.025 1.707 1.00 88.50 177 HIS A C 1
ATOM 1350 O O . HIS A 1 177 ? -12.385 7.080 2.048 1.00 88.50 177 HIS A O 1
ATOM 1356 N N . ARG A 1 178 ? -12.563 4.971 1.317 1.00 90.44 178 ARG A N 1
ATOM 1357 C CA . ARG A 1 178 ? -14.030 4.922 1.423 1.00 90.44 178 ARG A CA 1
ATOM 1358 C C . ARG A 1 178 ? -14.473 4.788 2.875 1.00 90.44 178 ARG A C 1
ATOM 1360 O O . ARG A 1 178 ? -15.351 5.537 3.297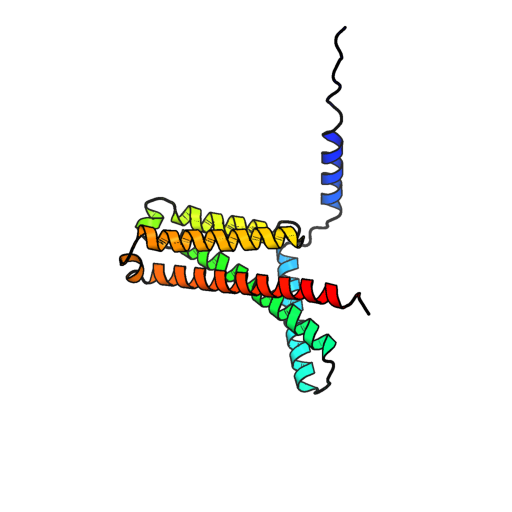 1.00 90.44 178 ARG A O 1
ATOM 1367 N N . ALA A 1 179 ? -13.824 3.912 3.640 1.00 87.19 179 ALA A N 1
ATOM 1368 C CA . ALA A 1 179 ? -14.113 3.702 5.054 1.00 87.19 179 ALA A CA 1
ATOM 1369 C C . ALA A 1 179 ? -13.951 4.995 5.873 1.00 87.19 179 ALA A C 1
ATOM 1371 O O . ALA A 1 179 ? -14.859 5.363 6.618 1.00 87.19 179 ALA A O 1
ATOM 1372 N N . ALA A 1 180 ? -12.859 5.736 5.660 1.00 85.50 180 ALA A N 1
ATOM 1373 C CA . ALA A 1 180 ? -12.619 7.014 6.336 1.00 85.50 180 ALA A CA 1
ATOM 1374 C C . ALA A 1 180 ? -13.696 8.072 6.019 1.00 85.50 180 ALA A C 1
ATOM 1376 O O . ALA A 1 180 ? -14.142 8.804 6.898 1.00 85.50 180 ALA A O 1
ATOM 1377 N N . ARG A 1 181 ? -14.180 8.134 4.769 1.00 84.75 181 ARG A N 1
ATOM 1378 C CA . ARG A 1 181 ? -15.263 9.060 4.384 1.00 84.75 181 ARG A CA 1
ATOM 1379 C C . ARG A 1 181 ? -16.613 8.683 4.993 1.00 84.75 181 ARG A C 1
ATOM 1381 O O . ARG A 1 181 ? -17.371 9.569 5.372 1.00 84.75 181 ARG A O 1
ATOM 1388 N N . GLY A 1 182 ? -16.902 7.387 5.115 1.00 82.94 182 GLY A N 1
ATOM 1389 C CA . GLY A 1 182 ? -18.127 6.907 5.756 1.00 82.94 182 GLY A CA 1
ATOM 1390 C C . GLY A 1 182 ? -18.234 7.309 7.231 1.00 82.94 182 GLY A C 1
ATOM 1391 O O . GLY A 1 182 ? -19.330 7.600 7.701 1.00 82.94 182 GLY A O 1
ATOM 1392 N N . GLN A 1 183 ? -17.106 7.381 7.945 1.00 78.25 183 GLN A N 1
ATOM 1393 C CA . GLN A 1 183 ? -17.070 7.829 9.342 1.00 78.25 183 GLN A CA 1
ATOM 1394 C C . GLN A 1 183 ? -17.408 9.320 9.483 1.00 78.25 183 GLN A C 1
ATOM 1396 O O . GLN A 1 183 ? -18.216 9.671 10.338 1.00 78.25 183 GLN A O 1
ATOM 1401 N N . LEU A 1 184 ? -16.867 10.175 8.606 1.00 75.38 184 LEU A N 1
ATOM 1402 C CA . LEU A 1 184 ? -17.137 11.621 8.619 1.00 75.38 184 LEU A CA 1
ATOM 1403 C C . LEU A 1 184 ? -18.619 11.948 8.381 1.00 75.38 184 LEU A C 1
ATOM 1405 O O . LEU A 1 184 ? -19.170 12.840 9.017 1.00 75.38 184 LEU A O 1
ATOM 1409 N N . ASN A 1 185 ? -19.289 11.200 7.502 1.00 76.44 185 ASN A N 1
ATOM 1410 C CA . ASN A 1 185 ? -20.710 11.425 7.231 1.00 76.44 185 ASN A CA 1
ATOM 1411 C C . ASN A 1 185 ? -21.620 10.981 8.390 1.00 76.44 185 ASN A C 1
ATOM 1413 O O . ASN A 1 185 ? -22.724 11.501 8.522 1.00 76.44 185 ASN A O 1
ATOM 1417 N N . ARG A 1 186 ? -21.190 10.022 9.226 1.00 73.62 186 ARG A N 1
ATOM 1418 C CA . ARG A 1 186 ? -21.976 9.579 10.392 1.00 73.62 186 ARG A CA 1
ATOM 1419 C C . ARG A 1 186 ? -21.931 10.580 11.544 1.00 73.62 186 ARG A C 1
ATOM 1421 O O . ARG A 1 186 ? -22.947 10.749 12.210 1.00 73.62 186 ARG A O 1
ATOM 1428 N N . SER A 1 187 ? -20.800 11.251 11.769 1.00 72.44 187 SER A N 1
ATOM 1429 C CA . SER A 1 187 ? -20.683 12.243 12.848 1.00 72.44 187 SER A CA 1
ATOM 1430 C C . SER A 1 187 ? -21.592 13.460 12.641 1.00 72.44 187 SER A C 1
ATOM 1432 O O . SER A 1 187 ? -22.177 13.940 13.603 1.00 72.44 187 SER A O 1
ATOM 1434 N N . ASP A 1 188 ? -21.807 13.892 11.395 1.00 73.06 188 ASP A N 1
ATOM 1435 C CA . ASP A 1 188 ? -22.647 15.061 11.072 1.00 73.06 188 ASP A CA 1
ATOM 1436 C C . ASP A 1 188 ? -24.155 14.847 11.313 1.00 73.06 188 ASP A C 1
ATOM 1438 O O . ASP A 1 188 ? -24.933 15.804 11.307 1.00 73.06 188 ASP A O 1
ATOM 1442 N N . HIS A 1 189 ? -24.609 13.600 11.474 1.00 72.62 189 HIS A N 1
ATOM 1443 C CA . HIS A 1 189 ? -26.028 13.277 11.677 1.00 72.62 189 HIS A CA 1
ATOM 1444 C C . HIS A 1 189 ? -26.395 13.015 13.141 1.00 72.62 189 HIS A C 1
ATOM 1446 O O . HIS A 1 189 ? -27.567 13.132 13.484 1.00 72.62 189 HIS A O 1
ATOM 1452 N N . GLY A 1 190 ? -25.418 12.719 14.004 1.00 65.31 190 GLY A N 1
ATOM 1453 C CA . GLY A 1 190 ? -25.651 12.473 15.432 1.00 65.31 190 GLY A CA 1
ATOM 1454 C C . GLY A 1 190 ? -25.847 13.736 16.281 1.00 65.31 190 GLY A C 1
ATOM 1455 O O . GLY A 1 190 ? -26.425 13.649 17.353 1.00 65.31 190 GLY A O 1
ATOM 1456 N N . GLU A 1 191 ? -25.411 14.911 15.814 1.00 60.53 191 GLU A N 1
ATOM 1457 C CA . GLU A 1 191 ? -25.510 16.174 16.577 1.00 60.53 191 GLU A CA 1
ATOM 1458 C C . GLU A 1 191 ? -26.806 16.974 16.323 1.00 60.53 191 GLU A C 1
ATOM 1460 O O . GLU A 1 191 ? -26.964 18.075 16.846 1.00 60.53 191 GLU A O 1
ATOM 1465 N N . ARG A 1 192 ? -27.740 16.467 15.502 1.00 65.62 192 ARG A N 1
ATOM 1466 C CA . ARG A 1 192 ? -28.967 17.199 15.109 1.00 65.62 192 ARG A CA 1
ATOM 1467 C C . ARG A 1 192 ? -30.259 16.736 15.795 1.00 65.62 192 ARG A C 1
ATOM 1469 O O . ARG A 1 192 ? -31.330 17.185 15.388 1.00 65.62 192 ARG A O 1
ATOM 1476 N N . THR A 1 193 ? -30.176 15.871 16.799 1.00 58.91 193 THR A N 1
ATOM 1477 C CA . THR A 1 193 ? -31.326 15.362 17.573 1.00 58.91 193 THR A CA 1
ATOM 1478 C C . THR A 1 193 ? -31.209 15.761 19.029 1.00 58.91 193 THR A C 1
ATOM 1480 O O . THR A 1 193 ? -32.222 16.233 19.583 1.00 58.91 193 THR A O 1
#

Mean predicted aligned error: 10.82 Å